Protein AF-A0A9W8J5D7-F1 (afdb_monomer)

pLDDT: mean 81.61, std 16.02, range [29.75, 97.62]

Sequence (221 aa):
MWWSGLPNSFADISQFERELPQHRWDEVHVDPSTGELVEKGCHGKRVKWEEQAGGGYLRVPGQLWGHGFSNGLEEALLVAHLAHLSNRSYVFEDYLKSRSPFPYTLDGFHLRPSRIPFNAVVSGFIAGANVSSDATTLQPLHLSISADYYEYICPSSLSAQHRIVLSVNDAPTFSDGASQMQWWVDRIKTAGKGKRCVEIVEGDANEKRLFGHDSSTTLSL

Organism: NCBI:txid2828524

Structure (mmCIF, N/CA/C/O backbone):
data_AF-A0A9W8J5D7-F1
#
_entry.id   AF-A0A9W8J5D7-F1
#
loop_
_atom_site.group_PDB
_atom_site.id
_atom_site.type_symbol
_atom_site.label_atom_id
_atom_site.label_alt_id
_atom_site.label_comp_id
_atom_site.label_asym_id
_atom_site.label_entity_id
_atom_site.label_seq_id
_atom_site.pdbx_PDB_ins_code
_atom_site.Cartn_x
_atom_site.Cartn_y
_atom_site.Cartn_z
_atom_site.occupancy
_atom_site.B_iso_or_equiv
_atom_site.auth_seq_id
_atom_site.auth_comp_id
_atom_site.auth_asym_id
_atom_site.auth_atom_id
_atom_site.pdbx_PDB_model_num
ATOM 1 N N . MET A 1 1 ? 12.028 -20.625 17.206 1.00 41.12 1 MET A N 1
ATOM 2 C CA . MET A 1 1 ? 13.400 -20.085 17.085 1.00 41.12 1 MET A CA 1
ATOM 3 C C . MET A 1 1 ? 13.957 -20.541 15.744 1.00 41.12 1 MET A C 1
ATOM 5 O O . MET A 1 1 ? 14.160 -21.735 15.564 1.00 41.12 1 MET A O 1
ATOM 9 N N . TRP A 1 2 ? 14.045 -19.636 14.769 1.00 45.22 2 TRP A N 1
ATOM 10 C CA . TRP A 1 2 ? 14.456 -19.953 13.397 1.00 45.22 2 TRP A CA 1
ATOM 11 C C . TRP A 1 2 ? 15.985 -20.001 13.358 1.00 45.22 2 TRP A C 1
ATOM 13 O O . TRP A 1 2 ? 16.634 -19.050 13.780 1.00 45.22 2 TRP A O 1
ATOM 23 N N . TRP A 1 3 ? 16.562 -21.118 12.919 1.00 43.94 3 TRP A N 1
ATOM 24 C CA . TRP A 1 3 ? 17.998 -21.409 13.057 1.00 43.94 3 TRP A CA 1
ATOM 25 C C . TRP A 1 3 ? 18.923 -20.557 12.164 1.00 43.94 3 TRP A C 1
ATOM 27 O O . TRP A 1 3 ? 20.140 -20.655 12.272 1.00 43.94 3 TRP A O 1
ATOM 37 N N . SER A 1 4 ? 18.368 -19.698 11.310 1.00 53.53 4 SER A N 1
ATOM 38 C CA . SER A 1 4 ? 19.127 -18.882 10.351 1.00 53.53 4 SER A CA 1
ATOM 39 C C . SER A 1 4 ? 18.507 -17.507 10.068 1.00 53.53 4 SER A C 1
ATOM 41 O O . SER A 1 4 ? 18.974 -16.806 9.177 1.00 53.53 4 SER A O 1
ATOM 43 N N . GLY A 1 5 ? 17.430 -17.124 10.770 1.00 56.84 5 GLY A N 1
ATOM 44 C CA . GLY A 1 5 ? 16.642 -15.923 10.445 1.00 56.84 5 GLY A CA 1
ATOM 45 C C . GLY A 1 5 ? 15.925 -15.975 9.087 1.00 56.84 5 GLY A C 1
ATOM 46 O O . GLY A 1 5 ? 15.157 -15.070 8.780 1.00 56.84 5 GLY A O 1
ATOM 47 N N . LEU A 1 6 ? 16.130 -17.038 8.302 1.00 56.56 6 LEU A N 1
ATOM 48 C CA . LEU A 1 6 ? 15.458 -17.269 7.035 1.00 56.56 6 LEU A CA 1
ATOM 49 C C . LEU A 1 6 ? 14.271 -18.224 7.250 1.00 56.56 6 LEU A C 1
ATOM 51 O O . LEU A 1 6 ? 14.450 -19.293 7.840 1.00 56.56 6 LEU A O 1
ATOM 55 N N . PRO A 1 7 ? 13.070 -17.854 6.789 1.00 63.19 7 PRO A N 1
ATOM 56 C CA . PRO A 1 7 ? 11.906 -18.730 6.790 1.00 63.19 7 PRO A CA 1
ATOM 57 C C . PRO A 1 7 ? 12.166 -20.015 5.995 1.00 63.19 7 PRO A C 1
ATOM 59 O O . PRO A 1 7 ? 12.786 -19.971 4.932 1.00 63.19 7 PRO A O 1
ATOM 62 N N . ASN A 1 8 ? 11.662 -21.157 6.475 1.00 69.88 8 ASN A N 1
ATOM 63 C CA . ASN A 1 8 ? 11.854 -22.437 5.781 1.00 69.88 8 ASN A CA 1
ATOM 64 C C . ASN A 1 8 ? 10.966 -22.557 4.532 1.00 69.88 8 ASN A C 1
ATOM 66 O O . ASN A 1 8 ? 11.293 -23.303 3.607 1.00 69.88 8 ASN A O 1
ATOM 70 N N . SER A 1 9 ? 9.842 -21.837 4.493 1.00 78.38 9 SER A N 1
ATOM 71 C CA . SER A 1 9 ? 8.899 -21.846 3.380 1.00 78.38 9 SER A CA 1
ATOM 72 C C . SER A 1 9 ? 8.112 -20.538 3.267 1.00 78.38 9 SER A C 1
ATOM 74 O O . SER A 1 9 ? 8.000 -19.768 4.219 1.00 78.38 9 SER A O 1
ATOM 76 N N . PHE A 1 10 ? 7.494 -20.321 2.102 1.00 79.00 10 PHE A N 1
ATOM 77 C CA . PHE A 1 10 ? 6.514 -19.247 1.901 1.00 79.00 10 PHE A CA 1
ATOM 78 C C . PHE A 1 10 ? 5.336 -19.339 2.885 1.00 79.00 10 PHE A C 1
ATOM 80 O O . PHE A 1 10 ? 4.813 -18.320 3.323 1.00 79.00 10 PHE A O 1
ATOM 87 N N . ALA A 1 11 ? 4.925 -20.556 3.254 1.00 81.88 11 ALA A N 1
ATOM 88 C CA . ALA A 1 11 ? 3.826 -20.758 4.192 1.00 81.88 11 ALA A CA 1
ATOM 89 C C . ALA A 1 11 ? 4.172 -20.236 5.595 1.00 81.88 11 ALA A C 1
ATOM 91 O O . ALA A 1 11 ? 3.345 -19.562 6.203 1.00 81.88 11 ALA A O 1
ATOM 92 N N . ASP A 1 12 ? 5.402 -20.470 6.064 1.00 82.06 12 ASP A N 1
ATOM 93 C CA . ASP A 1 12 ? 5.867 -19.962 7.364 1.00 82.06 12 ASP A CA 1
ATOM 94 C C . ASP A 1 12 ? 5.862 -18.432 7.397 1.00 82.06 12 ASP A C 1
ATOM 96 O O . ASP A 1 12 ? 5.522 -17.817 8.406 1.00 82.06 12 ASP A O 1
ATOM 100 N N . ILE A 1 13 ? 6.215 -17.817 6.268 1.00 82.06 13 ILE A N 1
ATOM 101 C CA . ILE A 1 13 ? 6.207 -16.367 6.104 1.00 82.06 13 ILE A CA 1
ATOM 102 C C . ILE A 1 13 ? 4.787 -15.820 6.142 1.00 82.06 13 ILE A C 1
ATOM 104 O O . ILE A 1 13 ? 4.500 -14.902 6.900 1.00 82.06 13 ILE A O 1
ATOM 108 N N . SER A 1 14 ? 3.891 -16.401 5.347 1.00 82.25 14 SER A N 1
ATOM 109 C CA . SER A 1 14 ? 2.492 -15.981 5.300 1.00 82.25 14 SER A CA 1
ATOM 110 C C . SER A 1 14 ? 1.815 -16.134 6.666 1.00 82.25 14 SER A C 1
ATOM 112 O O . SER A 1 14 ? 1.023 -15.282 7.069 1.00 82.25 14 SER A O 1
ATOM 114 N N . GLN A 1 15 ? 2.164 -17.183 7.419 1.00 85.31 15 GLN A N 1
ATOM 115 C CA . GLN A 1 15 ? 1.714 -17.343 8.797 1.00 85.31 15 GLN A CA 1
ATOM 116 C C . GLN A 1 15 ? 2.268 -16.237 9.703 1.00 85.31 15 GLN A C 1
ATOM 118 O O . GLN A 1 15 ? 1.494 -15.602 10.413 1.00 85.31 15 GLN A O 1
ATOM 123 N N . PHE A 1 16 ? 3.575 -15.966 9.644 1.00 84.94 16 PHE A N 1
ATOM 124 C CA . PHE A 1 16 ? 4.188 -14.875 10.403 1.00 84.94 16 PHE A CA 1
ATOM 125 C C . PHE A 1 16 ? 3.537 -13.518 10.096 1.00 84.94 16 PHE A C 1
ATOM 127 O O . PHE A 1 16 ? 3.257 -12.753 11.015 1.00 84.94 16 PHE A O 1
ATOM 134 N N . GLU A 1 17 ? 3.244 -13.225 8.826 1.00 85.19 17 GLU A N 1
ATOM 135 C CA . GLU A 1 17 ? 2.551 -11.994 8.439 1.00 85.19 17 GLU A CA 1
ATOM 136 C C . GLU A 1 17 ? 1.160 -11.907 9.045 1.00 85.19 17 GLU A C 1
ATOM 138 O O . GLU A 1 17 ? 0.807 -10.862 9.575 1.00 85.19 17 GLU A O 1
ATOM 143 N N . ARG A 1 18 ? 0.385 -12.996 9.015 1.00 87.25 18 ARG A N 1
ATOM 144 C CA . ARG A 1 18 ? -0.954 -13.033 9.624 1.00 87.25 18 ARG A CA 1
ATOM 145 C C . ARG A 1 18 ? -0.934 -12.792 11.129 1.00 87.25 18 ARG A C 1
ATOM 147 O O . ARG A 1 18 ? -1.924 -12.299 11.660 1.00 87.25 18 ARG A O 1
ATOM 154 N N . GLU A 1 19 ? 0.162 -13.145 11.790 1.00 87.81 19 GLU A N 1
ATOM 155 C CA . GLU A 1 19 ? 0.371 -12.984 13.231 1.00 87.81 19 GLU A CA 1
ATOM 156 C C . GLU A 1 19 ? 0.935 -11.600 13.608 1.00 87.81 19 GLU A C 1
ATOM 158 O O . GLU A 1 19 ? 1.174 -11.329 14.788 1.00 87.81 19 GLU A O 1
ATOM 163 N N . LEU A 1 20 ? 1.138 -10.697 12.638 1.00 85.56 20 LEU A N 1
ATOM 164 C CA . LEU A 1 20 ? 1.587 -9.337 12.922 1.00 85.56 20 LEU A CA 1
ATOM 165 C C . LEU A 1 20 ? 0.571 -8.602 13.818 1.00 85.56 20 LEU A C 1
ATOM 167 O O . LEU A 1 20 ? -0.628 -8.624 13.540 1.00 85.56 20 LEU A O 1
ATOM 171 N N . PRO A 1 21 ? 1.021 -7.882 14.864 1.00 85.81 21 PRO A N 1
ATOM 172 C CA . PRO A 1 21 ? 0.131 -7.297 15.874 1.00 85.81 21 PRO A CA 1
ATOM 173 C C . PRO A 1 21 ? -0.8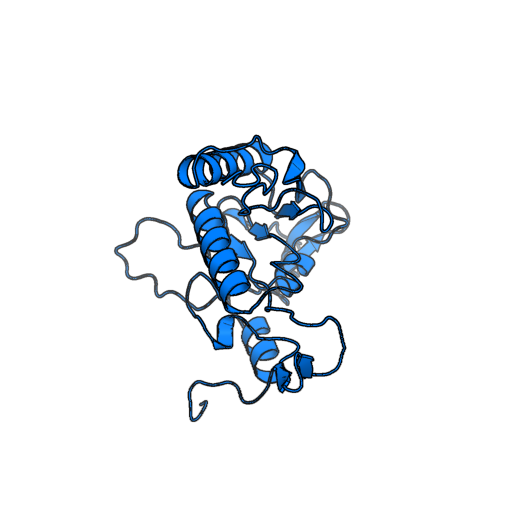28 -6.236 15.315 1.00 85.81 21 PRO A C 1
ATOM 175 O O . PRO A 1 21 ? -1.886 -5.979 15.884 1.00 85.81 21 PRO A O 1
ATOM 178 N N . GLN A 1 22 ? -0.475 -5.610 14.193 1.00 87.25 22 GLN A N 1
ATOM 179 C CA . GLN A 1 22 ? -1.333 -4.665 13.485 1.00 87.25 22 GLN A CA 1
ATOM 180 C C . GLN A 1 22 ? -2.442 -5.340 12.655 1.00 87.25 22 GLN A C 1
ATOM 182 O O . GLN A 1 22 ? -3.357 -4.653 12.196 1.00 87.25 22 GLN A O 1
ATOM 187 N N . HIS A 1 23 ? -2.394 -6.662 12.450 1.00 91.38 23 HIS A N 1
ATOM 188 C CA . HIS A 1 23 ? -3.431 -7.410 11.738 1.00 91.38 23 HIS A CA 1
ATOM 189 C C . HIS A 1 23 ? -4.459 -7.984 12.711 1.00 91.38 23 HIS A C 1
ATOM 191 O O . HIS A 1 23 ? -4.344 -9.088 13.234 1.00 91.38 23 HIS A O 1
ATOM 197 N N . ARG A 1 24 ? -5.533 -7.230 12.925 1.00 92.00 24 ARG A N 1
ATOM 198 C CA . ARG A 1 24 ? -6.599 -7.550 13.880 1.00 92.00 24 ARG A CA 1
ATOM 199 C C . ARG A 1 24 ? -7.694 -8.431 13.271 1.00 92.00 24 ARG A C 1
ATOM 201 O O . ARG A 1 24 ? -8.881 -8.127 13.397 1.00 92.00 24 ARG A O 1
ATOM 208 N N . TRP A 1 25 ? -7.308 -9.517 12.599 1.00 92.00 25 TRP A N 1
ATOM 209 C CA . TRP A 1 25 ? -8.221 -10.404 11.861 1.00 92.00 25 TRP A CA 1
ATOM 210 C C . TRP A 1 25 ? -9.448 -10.819 12.673 1.00 92.00 25 TRP A C 1
ATOM 212 O O . TRP A 1 25 ? -10.572 -10.728 12.183 1.00 92.00 25 TRP A O 1
ATOM 222 N N . ASP A 1 26 ? -9.248 -11.225 13.925 1.00 91.56 26 ASP A N 1
ATOM 223 C CA . ASP A 1 26 ? -10.299 -11.777 14.785 1.00 91.56 26 ASP A CA 1
ATOM 224 C C . ASP A 1 26 ? -11.007 -10.736 15.653 1.00 91.56 26 ASP A C 1
ATOM 226 O O . ASP A 1 26 ? -12.011 -11.045 16.293 1.00 91.56 26 ASP A O 1
ATOM 230 N N . GLU A 1 27 ? -10.561 -9.481 15.611 1.00 91.44 27 GLU A N 1
ATOM 231 C CA . GLU A 1 27 ? -11.091 -8.421 16.470 1.00 91.44 27 GLU A CA 1
ATOM 232 C C . GLU A 1 27 ? -11.891 -7.368 15.710 1.00 91.44 27 GLU A C 1
ATOM 234 O O . GLU A 1 27 ? -12.696 -6.673 16.322 1.00 91.44 27 GLU A O 1
ATOM 239 N N . VAL A 1 28 ? -11.688 -7.217 14.398 1.00 94.38 28 VAL A N 1
ATOM 240 C CA . VAL A 1 28 ? -12.388 -6.203 13.594 1.00 94.38 28 VAL A CA 1
ATOM 241 C C . VAL A 1 28 ? -13.028 -6.813 12.362 1.00 94.38 28 VAL A C 1
ATOM 243 O O . VAL A 1 28 ? -12.591 -7.858 11.894 1.00 94.38 28 VAL A O 1
ATOM 246 N N . HIS A 1 29 ? -14.062 -6.173 11.831 1.00 94.81 29 HIS A N 1
ATOM 247 C CA . HIS A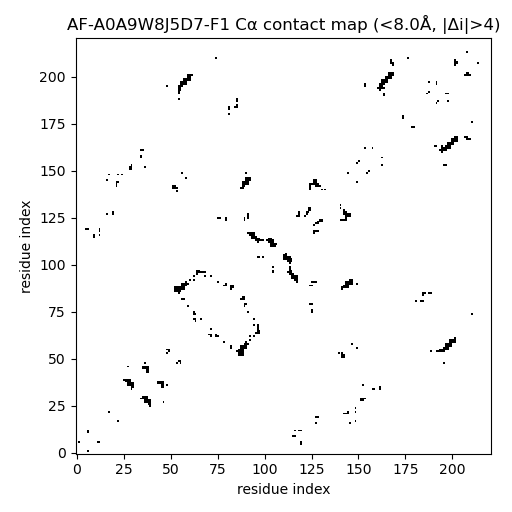 1 29 ? -14.647 -6.475 10.525 1.00 94.81 29 HIS A CA 1
ATOM 248 C C . HIS A 1 29 ? -15.203 -5.201 9.885 1.00 94.81 29 HIS A C 1
ATOM 250 O O . HIS A 1 29 ? -15.398 -4.190 10.561 1.00 94.81 29 HIS A O 1
ATOM 256 N N . VAL A 1 30 ? -15.445 -5.241 8.577 1.00 94.81 30 VAL A N 1
ATOM 257 C CA . VAL A 1 30 ? -16.129 -4.157 7.866 1.00 94.81 30 VAL A CA 1
ATOM 258 C C . VAL A 1 30 ? -17.633 -4.400 7.949 1.00 94.81 30 VAL A C 1
ATOM 260 O O . VAL A 1 30 ? -18.111 -5.459 7.543 1.00 94.81 30 VAL A O 1
ATOM 263 N N . ASP A 1 31 ? -18.380 -3.427 8.466 1.00 93.25 31 ASP A N 1
ATOM 264 C CA . ASP A 1 31 ? -19.840 -3.465 8.463 1.00 93.25 31 ASP A CA 1
ATOM 265 C C . ASP A 1 31 ? -20.344 -3.395 7.005 1.00 93.25 31 ASP A C 1
ATOM 267 O O . ASP A 1 31 ? -20.040 -2.428 6.299 1.00 93.25 31 ASP A O 1
ATOM 271 N N . PRO A 1 32 ? -21.114 -4.386 6.523 1.00 90.31 32 PRO A N 1
ATOM 272 C CA . PRO A 1 32 ? -21.546 -4.439 5.127 1.00 90.31 32 PRO A CA 1
ATOM 273 C C . PRO A 1 32 ? -22.548 -3.337 4.750 1.00 90.31 32 PRO A C 1
ATOM 275 O O . PRO A 1 32 ? -22.703 -3.033 3.570 1.00 90.31 32 PRO A O 1
ATOM 278 N N . SER A 1 33 ? -23.240 -2.747 5.727 1.00 90.25 33 SER A N 1
ATOM 279 C CA . SER A 1 33 ? -24.238 -1.697 5.513 1.00 90.25 33 SER A CA 1
ATOM 280 C C . SER A 1 33 ? -23.627 -0.295 5.482 1.00 90.25 33 SER A C 1
ATOM 282 O O . SER A 1 33 ? -24.047 0.539 4.681 1.00 90.25 33 SER A O 1
ATOM 284 N N . THR A 1 34 ? -22.618 -0.034 6.319 1.00 92.12 34 THR A N 1
ATOM 285 C CA . THR A 1 34 ? -22.004 1.300 6.460 1.00 92.12 34 THR A CA 1
ATOM 286 C C . THR A 1 34 ? -20.606 1.405 5.843 1.00 92.12 34 THR A C 1
ATOM 288 O O . THR A 1 34 ? -20.146 2.509 5.542 1.00 92.12 34 THR A O 1
ATOM 291 N N . GLY A 1 35 ? -19.904 0.285 5.650 1.00 92.75 35 GLY A N 1
ATOM 292 C CA . GLY A 1 35 ? -18.490 0.241 5.259 1.00 92.75 35 GLY A CA 1
ATOM 293 C C . GLY A 1 35 ? -17.515 0.654 6.374 1.00 92.75 35 GLY A C 1
ATOM 294 O O . GLY A 1 35 ? -16.296 0.708 6.156 1.00 92.75 35 GLY A O 1
ATOM 295 N N . GLU A 1 36 ? -18.020 0.954 7.572 1.00 93.88 36 GLU A N 1
ATOM 296 C CA . GLU A 1 36 ? -17.193 1.297 8.726 1.00 93.88 36 GLU A CA 1
ATOM 297 C C . GLU A 1 36 ? -16.425 0.075 9.230 1.00 93.88 36 GLU A C 1
ATOM 299 O O . GLU A 1 36 ? -16.902 -1.058 9.177 1.00 93.88 36 GLU A O 1
ATOM 304 N N . LEU A 1 37 ? -15.211 0.315 9.725 1.00 94.25 37 LEU A N 1
ATOM 305 C CA . LEU A 1 37 ? -14.432 -0.715 10.399 1.00 94.25 37 LEU A CA 1
ATOM 306 C C . LEU A 1 37 ? -14.902 -0.765 11.850 1.00 94.25 37 LEU A C 1
ATOM 308 O O . LEU A 1 37 ? -14.813 0.239 12.557 1.00 94.25 37 LEU A O 1
ATOM 312 N N . VAL A 1 38 ? -15.406 -1.910 12.289 1.00 95.12 38 VAL A N 1
ATOM 313 C CA . VAL A 1 38 ? -16.030 -2.081 13.602 1.00 95.12 38 VAL A CA 1
ATOM 314 C C . VAL A 1 38 ? -15.438 -3.272 14.348 1.00 95.12 38 VAL A C 1
ATOM 316 O O . VAL A 1 38 ? -14.969 -4.238 13.745 1.00 95.12 38 VAL A O 1
ATOM 319 N N . GLU A 1 39 ? -15.454 -3.214 15.675 1.00 93.94 39 GLU A N 1
ATOM 320 C CA . GLU A 1 39 ? -15.032 -4.333 16.517 1.00 93.94 39 GLU A CA 1
ATOM 321 C C . GLU A 1 39 ? -15.999 -5.519 16.382 1.00 93.94 39 GLU A C 1
ATOM 323 O O . GLU A 1 39 ? -17.222 -5.359 16.359 1.00 93.94 39 GLU A O 1
ATOM 328 N N . LYS A 1 40 ? -15.450 -6.734 16.318 1.00 88.44 40 LYS A N 1
ATOM 329 C CA . LYS A 1 40 ? -16.199 -7.986 16.407 1.00 88.44 40 LYS A CA 1
ATOM 330 C C . LYS A 1 40 ? -16.721 -8.130 17.839 1.00 88.44 40 LYS A C 1
ATOM 332 O O . LYS A 1 40 ? -15.975 -8.403 18.771 1.00 88.44 40 LYS A O 1
ATOM 337 N N . GLY A 1 41 ? -18.018 -7.906 18.023 1.00 81.19 41 GLY A N 1
ATOM 338 C CA . GLY A 1 41 ? -18.685 -8.017 19.318 1.00 81.19 41 GLY A CA 1
ATOM 339 C C . GLY A 1 41 ? -20.117 -7.493 19.270 1.00 81.19 41 GLY A C 1
ATOM 340 O O . GLY A 1 41 ? -20.525 -6.864 18.297 1.00 81.19 41 GLY A O 1
ATOM 341 N N . CYS A 1 42 ? -20.883 -7.715 20.341 1.00 68.44 42 CYS A N 1
ATOM 342 C CA . CYS A 1 42 ? -22.327 -7.434 20.392 1.00 68.44 42 CYS A CA 1
ATOM 343 C C . CYS A 1 42 ? -22.720 -5.958 20.181 1.00 68.44 42 CYS A C 1
ATOM 345 O O . CYS A 1 42 ? -23.898 -5.670 19.991 1.00 68.44 42 CYS A O 1
ATOM 347 N N . HIS A 1 43 ? -21.764 -5.025 20.236 1.00 74.88 43 HIS A N 1
ATOM 348 C CA . HIS A 1 43 ? -22.020 -3.586 20.128 1.00 74.88 43 HIS A CA 1
ATOM 349 C C . HIS A 1 43 ? -21.368 -2.909 18.913 1.00 74.88 43 HIS A C 1
ATOM 351 O O . HIS A 1 43 ? -21.604 -1.720 18.730 1.00 74.88 43 HIS A O 1
ATOM 357 N N . GLY A 1 44 ? -20.567 -3.626 18.109 1.00 80.19 44 GLY A N 1
ATOM 358 C CA . GLY A 1 44 ? -20.036 -3.132 16.827 1.00 80.19 44 GLY A CA 1
ATOM 359 C C . GLY A 1 44 ? -19.446 -1.717 16.869 1.00 80.19 44 GLY A C 1
ATOM 360 O O . GLY A 1 44 ? -19.823 -0.865 16.068 1.00 80.19 44 GLY A O 1
ATOM 361 N N . LYS A 1 45 ? -18.564 -1.417 17.833 1.00 91.88 45 LYS A N 1
ATOM 362 C CA . LYS A 1 45 ? -18.005 -0.063 17.980 1.00 91.88 45 LYS A CA 1
ATOM 363 C C . LYS A 1 45 ? -17.097 0.280 16.802 1.00 91.88 45 LYS A C 1
ATOM 365 O O . LYS A 1 45 ? -16.267 -0.540 16.418 1.00 91.88 45 LYS A O 1
ATOM 370 N N . ARG A 1 46 ? -17.204 1.510 16.283 1.00 92.69 46 ARG A N 1
ATOM 371 C CA . ARG A 1 46 ? -16.301 2.028 15.244 1.00 92.69 46 ARG A CA 1
ATOM 372 C C . ARG A 1 46 ? -14.856 2.016 15.739 1.00 92.69 46 ARG A C 1
ATOM 374 O O . ARG A 1 46 ? -14.531 2.631 16.755 1.00 92.69 46 ARG A O 1
ATOM 381 N N . VAL A 1 47 ? -13.992 1.372 14.970 1.00 92.19 47 VAL A N 1
ATOM 382 C CA . VAL A 1 47 ? -12.547 1.358 15.168 1.00 92.19 47 VAL A CA 1
ATOM 383 C C . VAL A 1 47 ? -11.978 2.702 14.731 1.00 92.19 47 VAL A C 1
ATOM 385 O O . VAL A 1 47 ? -12.221 3.168 13.617 1.00 92.19 47 VAL A O 1
ATOM 388 N N . LYS A 1 48 ? -11.185 3.320 15.606 1.00 90.88 48 LYS A N 1
ATOM 389 C CA . LYS A 1 48 ? -10.434 4.539 15.299 1.00 90.88 48 LYS A CA 1
ATOM 390 C C . LYS A 1 48 ? -9.137 4.203 14.572 1.00 90.88 48 LYS A C 1
ATOM 392 O O . LYS A 1 48 ? -8.047 4.259 15.136 1.00 90.88 48 LYS A O 1
ATOM 397 N N . TRP A 1 49 ? -9.263 3.800 13.315 1.00 90.19 49 TRP A N 1
ATOM 398 C CA . TRP A 1 49 ? -8.114 3.469 12.474 1.00 90.19 49 TRP A CA 1
ATOM 399 C C . TRP A 1 49 ? -7.174 4.669 12.271 1.00 90.19 49 TRP A C 1
ATOM 401 O O . TRP A 1 49 ? -6.004 4.468 11.970 1.00 90.19 49 TRP A O 1
ATOM 411 N N . GLU A 1 50 ? -7.636 5.904 12.486 1.00 89.62 50 GLU A N 1
ATOM 412 C CA . GLU A 1 50 ? -6.829 7.127 12.399 1.00 89.62 50 GLU A CA 1
ATOM 413 C C . GLU A 1 50 ? -5.679 7.147 13.421 1.00 89.62 50 GLU A C 1
ATOM 415 O O . GLU A 1 50 ? -4.595 7.648 13.136 1.00 89.62 50 GLU A O 1
ATOM 420 N N . GLU A 1 51 ? -5.886 6.559 14.603 1.00 85.12 51 GLU A N 1
ATOM 421 C CA . GLU A 1 51 ? -4.849 6.453 15.640 1.00 85.12 51 GLU A CA 1
ATOM 422 C C . GLU A 1 51 ? -3.759 5.439 15.241 1.00 85.12 51 GLU A C 1
ATOM 424 O O . GLU A 1 51 ? -2.614 5.549 15.670 1.00 85.12 51 GLU A O 1
ATOM 429 N N . GLN A 1 52 ? -4.099 4.474 14.379 1.00 82.69 5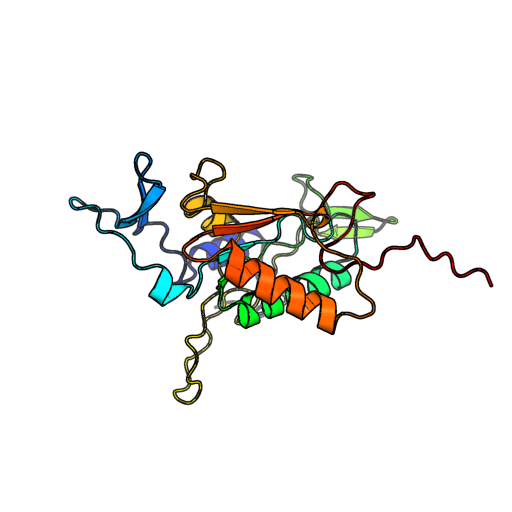2 GLN A N 1
ATOM 430 C CA . GLN A 1 52 ? -3.214 3.382 13.960 1.00 82.69 52 GLN A CA 1
ATOM 431 C C . GLN A 1 52 ? -2.494 3.689 12.641 1.00 82.69 52 GLN A C 1
ATOM 433 O O . GLN A 1 52 ? -1.291 3.465 12.525 1.00 82.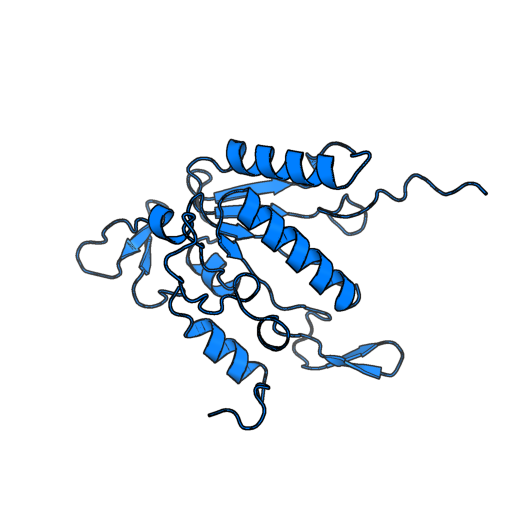69 52 GLN A O 1
ATOM 438 N N . ALA A 1 53 ? -3.221 4.234 11.665 1.00 88.44 53 ALA A N 1
ATOM 439 C CA . ALA A 1 53 ? -2.780 4.434 10.284 1.00 88.44 53 ALA A CA 1
ATOM 440 C C . ALA A 1 53 ? -2.721 5.915 9.865 1.00 88.44 53 ALA A C 1
ATOM 442 O O . ALA A 1 53 ? -2.493 6.221 8.693 1.00 88.44 53 ALA A O 1
ATOM 443 N N . GLY A 1 54 ? -2.970 6.849 10.788 1.00 89.94 54 GLY A N 1
ATOM 444 C CA . GLY A 1 54 ? -2.900 8.283 10.524 1.00 89.94 54 GLY A CA 1
ATOM 445 C C . GLY A 1 54 ? -3.975 8.721 9.540 1.00 89.94 54 GLY A C 1
ATOM 446 O O . GLY A 1 54 ? -5.165 8.735 9.845 1.00 89.94 54 GLY A O 1
ATOM 447 N N . GLY A 1 55 ? -3.551 9.080 8.331 1.00 91.50 55 GLY A N 1
ATOM 448 C CA . GLY A 1 55 ? -4.426 9.419 7.214 1.00 91.50 55 GLY A CA 1
ATOM 449 C C . GLY A 1 55 ? -5.144 8.218 6.593 1.00 91.50 55 GLY A C 1
ATOM 450 O O . GLY A 1 55 ? -6.073 8.434 5.816 1.00 91.50 55 GLY A O 1
ATOM 451 N N . GLY A 1 56 ? -4.741 6.985 6.920 1.00 94.81 56 GLY A N 1
ATOM 452 C CA . GLY A 1 56 ? -5.287 5.728 6.403 1.00 94.81 56 GLY A CA 1
ATOM 453 C C . GLY A 1 56 ? -4.203 4.854 5.769 1.00 94.81 56 GLY A C 1
ATOM 454 O O . GLY A 1 56 ? -3.019 5.014 6.039 1.00 94.81 56 GLY A O 1
ATOM 455 N N . TYR A 1 57 ? -4.599 3.946 4.887 1.00 96.25 57 TYR A N 1
ATOM 456 C CA . TYR A 1 57 ? -3.708 2.995 4.222 1.00 96.25 57 TYR A CA 1
ATOM 457 C C . TYR A 1 57 ? -3.456 3.407 2.770 1.00 96.25 57 TYR A C 1
ATOM 459 O O . TYR A 1 57 ? -4.382 3.871 2.096 1.00 96.25 57 TYR A O 1
ATOM 467 N N . LEU A 1 58 ? -2.221 3.238 2.296 1.00 96.38 58 LEU A N 1
ATOM 468 C CA . LEU A 1 58 ? -1.829 3.457 0.905 1.00 96.38 58 LEU A CA 1
ATOM 469 C C . LEU A 1 58 ? -1.369 2.144 0.273 1.00 96.38 58 LEU A C 1
ATOM 471 O O . LEU A 1 58 ? -0.370 1.567 0.703 1.00 96.38 58 LEU A O 1
ATOM 475 N N . ARG A 1 59 ? -2.072 1.722 -0.779 1.00 95.06 59 ARG A N 1
ATOM 476 C CA . ARG A 1 59 ? -1.737 0.548 -1.585 1.00 95.06 59 ARG A CA 1
ATOM 477 C C . ARG A 1 59 ? -1.443 0.942 -3.028 1.00 95.06 59 ARG A C 1
ATOM 479 O O . ARG A 1 59 ? -2.129 1.791 -3.591 1.00 95.06 59 ARG A O 1
ATOM 486 N N . VAL A 1 60 ? -0.458 0.284 -3.629 1.00 92.62 60 VAL A N 1
ATOM 487 C CA . VAL A 1 60 ? -0.157 0.373 -5.063 1.00 92.62 60 VAL A CA 1
ATOM 488 C C . VAL A 1 60 ? -0.096 -1.061 -5.591 1.00 92.62 60 VAL A C 1
ATOM 490 O O . VAL A 1 60 ? 0.946 -1.699 -5.445 1.00 92.62 60 VAL A O 1
ATOM 493 N N . PRO A 1 61 ? -1.222 -1.621 -6.072 1.00 87.88 61 PRO A N 1
ATOM 494 C CA . PRO A 1 61 ? -1.279 -3.016 -6.471 1.00 87.88 61 PRO A CA 1
ATOM 495 C C . PRO A 1 61 ? -0.478 -3.275 -7.743 1.00 87.88 61 PRO A C 1
ATOM 497 O O . PRO A 1 61 ? -0.459 -2.457 -8.660 1.00 87.88 61 PRO A O 1
ATOM 500 N N . GLY A 1 62 ? 0.077 -4.481 -7.842 1.00 74.06 62 GLY A N 1
ATOM 501 C CA . GLY A 1 62 ? 0.632 -4.975 -9.104 1.00 74.06 62 GLY A CA 1
ATOM 502 C C . GLY A 1 62 ? 2.032 -4.459 -9.422 1.00 74.06 62 GLY A C 1
ATOM 503 O O . GLY A 1 62 ? 2.397 -4.422 -10.599 1.00 74.06 62 GLY A O 1
ATOM 504 N N . GLN A 1 63 ? 2.797 -4.118 -8.379 1.00 65.25 63 GLN A N 1
ATOM 505 C CA . GLN A 1 63 ? 4.183 -3.658 -8.463 1.00 65.25 63 GLN A CA 1
ATOM 506 C C . GLN A 1 63 ? 4.989 -4.454 -9.495 1.00 65.25 63 GLN A C 1
ATOM 508 O O . GLN A 1 63 ? 5.120 -5.679 -9.395 1.00 65.25 63 GLN A O 1
ATOM 513 N N . LEU A 1 64 ? 5.474 -3.732 -10.509 1.00 63.28 64 LEU A N 1
ATOM 514 C CA . LEU A 1 64 ? 6.444 -4.142 -11.529 1.00 63.28 64 LEU A CA 1
ATOM 515 C C . LEU A 1 64 ? 6.395 -5.621 -11.963 1.00 63.28 64 LEU A C 1
ATOM 517 O O . LEU A 1 64 ? 7.428 -6.290 -12.096 1.00 63.28 64 LEU A O 1
ATOM 521 N N . TRP A 1 65 ? 5.196 -6.135 -12.250 1.00 63.34 65 TRP A N 1
ATOM 522 C CA . TRP A 1 65 ? 5.042 -7.471 -12.825 1.00 63.34 65 TRP A CA 1
ATOM 523 C C . TRP A 1 65 ? 5.868 -7.598 -14.115 1.00 63.34 65 TRP A C 1
ATOM 525 O O . TRP A 1 65 ? 5.742 -6.787 -15.032 1.00 63.34 65 TRP A O 1
ATOM 535 N N . GLY A 1 66 ? 6.717 -8.627 -14.185 1.00 61.09 66 GLY A N 1
ATOM 536 C CA . GLY A 1 66 ? 7.594 -8.876 -15.334 1.00 61.09 66 GLY A CA 1
ATOM 537 C C . GLY A 1 66 ? 8.963 -8.185 -15.281 1.00 61.09 66 GLY A C 1
ATOM 538 O O . GLY A 1 66 ? 9.784 -8.436 -16.161 1.00 61.09 66 GLY A O 1
ATOM 539 N N . HIS A 1 67 ? 9.258 -7.386 -14.251 1.00 73.62 67 HIS A N 1
ATOM 540 C CA . HIS A 1 67 ? 10.598 -6.834 -14.024 1.00 73.62 67 HIS A CA 1
ATOM 541 C C . HIS A 1 67 ? 11.392 -7.660 -13.005 1.00 73.62 67 HIS A C 1
ATOM 543 O O . HIS A 1 67 ? 10.878 -8.593 -12.396 1.00 73.62 67 HIS A O 1
ATOM 549 N N . GLY A 1 68 ? 12.683 -7.355 -12.850 1.00 78.06 68 GLY A N 1
ATOM 550 C CA . GLY A 1 68 ? 13.533 -8.014 -11.861 1.00 78.06 68 GLY A CA 1
ATOM 551 C C . GLY A 1 68 ? 13.182 -7.620 -10.423 1.00 78.06 68 GLY A C 1
ATOM 552 O O . GLY A 1 68 ? 12.677 -6.529 -10.172 1.00 78.06 68 GLY A O 1
ATOM 553 N N . PHE A 1 69 ? 13.535 -8.491 -9.472 1.00 82.00 69 PHE A N 1
ATOM 554 C CA . PHE A 1 69 ? 13.314 -8.271 -8.037 1.00 82.00 69 PHE A CA 1
ATOM 555 C C . PHE A 1 69 ? 13.878 -6.934 -7.536 1.00 82.00 69 PHE A C 1
ATOM 557 O O . PHE A 1 69 ? 13.216 -6.264 -6.756 1.00 82.00 69 PHE A O 1
ATOM 564 N N . SER A 1 70 ? 15.059 -6.518 -8.010 1.00 85.12 70 SER A N 1
ATOM 565 C CA . SER A 1 70 ? 15.668 -5.238 -7.622 1.00 85.12 70 SER A CA 1
ATOM 566 C C . SER A 1 70 ? 14.780 -4.040 -7.953 1.00 85.12 70 SER A C 1
ATOM 568 O O . SER A 1 70 ? 14.614 -3.175 -7.104 1.00 85.12 70 SER A O 1
ATOM 570 N N . ASN A 1 71 ? 14.141 -4.029 -9.125 1.00 84.06 71 ASN A N 1
ATOM 571 C CA . ASN A 1 71 ? 13.245 -2.938 -9.505 1.00 84.06 71 ASN A CA 1
ATOM 572 C C . ASN A 1 71 ? 11.992 -2.936 -8.618 1.00 84.06 71 ASN A C 1
ATOM 574 O O . ASN A 1 71 ? 11.579 -1.883 -8.148 1.00 84.06 71 ASN A O 1
ATOM 578 N N . GLY A 1 72 ? 11.414 -4.116 -8.352 1.00 84.06 72 GLY A N 1
ATOM 579 C CA . GLY A 1 72 ? 10.277 -4.244 -7.434 1.00 84.06 72 GLY A CA 1
ATOM 580 C C . GLY A 1 72 ? 10.621 -3.785 -6.014 1.00 84.06 72 GLY A C 1
ATOM 581 O O . GLY A 1 72 ? 9.829 -3.107 -5.370 1.00 84.06 72 GLY A O 1
ATOM 582 N N . LEU A 1 73 ? 11.834 -4.091 -5.543 1.00 86.38 73 LEU A N 1
ATOM 583 C CA . LEU A 1 73 ? 12.330 -3.629 -4.250 1.00 86.38 73 LEU A CA 1
ATOM 584 C C . LEU A 1 73 ? 12.502 -2.104 -4.216 1.00 86.38 73 LEU A C 1
ATOM 586 O O . LEU A 1 73 ? 12.063 -1.468 -3.262 1.00 86.38 73 LEU A O 1
ATOM 590 N N . GLU A 1 74 ? 13.107 -1.513 -5.246 1.00 88.12 74 GLU A N 1
ATOM 591 C CA . GLU A 1 74 ? 13.258 -0.058 -5.372 1.00 88.12 74 GLU A CA 1
ATOM 592 C C . GLU A 1 74 ? 11.901 0.659 -5.398 1.00 88.12 74 GLU A C 1
ATOM 594 O O . GLU A 1 74 ? 11.711 1.646 -4.686 1.00 88.12 74 GLU A O 1
ATOM 599 N N . GLU A 1 75 ? 10.926 0.136 -6.144 1.00 87.94 75 GLU A N 1
ATOM 600 C CA . GLU A 1 75 ? 9.569 0.683 -6.169 1.00 87.94 75 GLU A CA 1
ATOM 601 C C . GLU A 1 75 ? 8.887 0.579 -4.803 1.00 87.94 75 GLU A C 1
ATOM 603 O O . GLU A 1 75 ? 8.359 1.574 -4.309 1.00 87.94 75 GLU A O 1
ATOM 608 N N . ALA A 1 76 ? 8.931 -0.581 -4.147 1.00 89.19 76 ALA A N 1
ATOM 609 C CA . ALA A 1 76 ? 8.365 -0.746 -2.811 1.00 89.19 76 ALA A CA 1
ATOM 610 C C . ALA A 1 76 ? 8.973 0.232 -1.793 1.00 89.19 76 ALA A C 1
ATOM 612 O O . ALA A 1 76 ? 8.245 0.797 -0.977 1.00 89.19 76 ALA A O 1
ATOM 613 N N . LEU A 1 77 ? 10.283 0.503 -1.871 1.00 90.44 77 LEU A N 1
ATOM 614 C CA . LEU A 1 77 ? 10.943 1.516 -1.042 1.00 90.44 77 LEU A CA 1
ATOM 615 C C . LEU A 1 77 ? 10.409 2.927 -1.320 1.00 90.44 77 LEU A C 1
ATOM 617 O O . LEU A 1 77 ? 10.126 3.675 -0.380 1.00 90.44 77 LEU A O 1
ATOM 621 N N . LEU A 1 78 ? 10.231 3.288 -2.593 1.00 92.12 78 LEU A N 1
ATOM 622 C CA . LEU A 1 78 ? 9.680 4.586 -2.986 1.00 92.12 78 LEU A CA 1
ATOM 623 C C . LEU A 1 78 ? 8.214 4.741 -2.564 1.00 92.12 78 LEU A C 1
ATOM 625 O O . LEU A 1 78 ? 7.832 5.792 -2.051 1.00 92.12 78 LEU A O 1
ATOM 629 N N . VAL A 1 79 ? 7.398 3.695 -2.713 1.00 92.69 79 VAL A N 1
ATOM 630 C CA . VAL A 1 79 ? 5.991 3.702 -2.286 1.00 92.69 79 VAL A CA 1
ATOM 631 C C . VAL A 1 79 ? 5.879 3.748 -0.761 1.00 92.69 79 VAL A C 1
ATOM 633 O O . VAL A 1 79 ? 5.043 4.483 -0.234 1.00 92.69 79 VAL A O 1
ATOM 636 N N . ALA A 1 80 ? 6.737 3.034 -0.031 1.00 92.00 80 ALA A N 1
ATOM 637 C CA . ALA A 1 80 ? 6.794 3.126 1.424 1.00 92.00 80 ALA A CA 1
ATOM 638 C C . ALA A 1 80 ? 7.165 4.550 1.874 1.00 92.00 80 ALA A C 1
ATOM 640 O O . ALA A 1 80 ? 6.534 5.108 2.774 1.00 92.00 80 ALA A O 1
ATOM 641 N N . HIS A 1 81 ? 8.136 5.182 1.209 1.00 93.12 81 HIS A N 1
ATOM 642 C CA . HIS A 1 81 ? 8.484 6.578 1.468 1.00 93.12 81 HIS A CA 1
ATOM 643 C C . HIS A 1 81 ? 7.319 7.533 1.160 1.00 93.12 81 HIS A C 1
ATOM 645 O O . HIS A 1 81 ? 7.010 8.411 1.967 1.00 93.12 81 HIS A O 1
ATOM 651 N N . LEU A 1 82 ? 6.613 7.320 0.046 1.00 94.94 82 LEU A N 1
ATOM 652 C CA . LEU A 1 82 ? 5.415 8.077 -0.318 1.00 94.94 82 LEU A CA 1
ATOM 653 C C . LEU A 1 82 ? 4.310 7.940 0.741 1.00 94.94 82 LEU A C 1
ATOM 655 O O . LEU A 1 82 ? 3.727 8.943 1.159 1.00 94.94 82 LEU A O 1
ATOM 659 N N . ALA A 1 83 ? 4.050 6.721 1.222 1.00 94.12 83 ALA A N 1
ATOM 660 C CA . ALA A 1 83 ? 3.094 6.462 2.296 1.00 94.12 83 ALA A CA 1
ATOM 661 C C . ALA A 1 83 ? 3.469 7.249 3.559 1.00 94.12 83 ALA A C 1
ATOM 663 O O . ALA A 1 83 ? 2.639 7.998 4.083 1.00 94.12 83 ALA A O 1
ATOM 664 N N . HIS A 1 84 ? 4.739 7.175 3.966 1.00 91.62 84 HIS A N 1
ATOM 665 C CA . HIS A 1 84 ? 5.269 7.906 5.112 1.00 91.62 84 HIS A CA 1
ATOM 666 C C . HIS A 1 84 ? 5.074 9.427 4.974 1.00 91.62 84 HIS A C 1
ATOM 668 O O . HIS A 1 84 ? 4.459 10.051 5.840 1.00 91.62 84 HIS A O 1
ATOM 674 N N . LEU A 1 85 ? 5.488 10.029 3.852 1.00 93.62 85 LEU A N 1
ATOM 675 C CA . LEU A 1 85 ? 5.315 11.468 3.598 1.00 93.62 85 LEU A CA 1
ATOM 676 C C . LEU A 1 85 ? 3.839 11.894 3.511 1.00 93.62 85 LEU A C 1
ATOM 678 O O . LEU A 1 85 ? 3.477 13.026 3.864 1.00 93.62 85 LEU A O 1
ATOM 682 N N . SER A 1 86 ? 2.971 10.990 3.054 1.00 94.69 86 SER A N 1
ATOM 683 C CA . SER A 1 86 ? 1.523 11.197 2.989 1.00 94.69 86 SER A CA 1
ATOM 684 C C . SER A 1 86 ? 0.804 11.010 4.336 1.00 94.69 86 SER A C 1
ATOM 686 O O . SER A 1 86 ? -0.403 11.248 4.407 1.00 94.69 86 SER A O 1
ATOM 688 N N . ASN A 1 87 ? 1.539 10.656 5.402 1.00 92.88 87 ASN A N 1
ATOM 689 C CA . ASN A 1 87 ? 1.021 10.293 6.722 1.00 92.88 87 ASN A CA 1
ATOM 690 C C . ASN A 1 87 ? 0.041 9.111 6.657 1.00 92.88 87 ASN A C 1
ATOM 692 O O . ASN A 1 87 ? -1.082 9.204 7.149 1.00 92.88 87 ASN A O 1
ATOM 696 N N . ARG A 1 88 ? 0.433 8.026 5.984 1.00 93.06 88 ARG A N 1
ATOM 697 C CA . ARG A 1 88 ? -0.368 6.807 5.807 1.00 93.06 88 ARG A CA 1
ATOM 698 C C . ARG A 1 88 ? 0.451 5.559 6.115 1.00 93.06 88 ARG A C 1
ATOM 700 O O . ARG A 1 88 ? 1.656 5.533 5.873 1.00 93.06 88 ARG A O 1
ATOM 707 N N . SER A 1 89 ? -0.219 4.509 6.584 1.00 93.06 89 SER A N 1
ATOM 708 C CA . SER A 1 89 ? 0.357 3.160 6.640 1.00 93.06 89 SER A CA 1
ATOM 709 C C . SER A 1 89 ? 0.612 2.643 5.228 1.00 93.06 89 SER A C 1
ATOM 711 O O . SER A 1 89 ? -0.285 2.677 4.379 1.00 93.06 89 SER A O 1
ATOM 713 N N . TYR A 1 90 ? 1.814 2.126 4.987 1.00 94.06 90 TYR A N 1
ATOM 714 C CA . TYR A 1 90 ? 2.126 1.437 3.741 1.00 94.06 90 TYR A CA 1
ATOM 715 C C . TYR A 1 90 ? 1.480 0.044 3.722 1.00 94.06 90 TYR A C 1
ATOM 717 O O . TYR A 1 90 ? 1.358 -0.630 4.749 1.00 94.06 90 TYR A O 1
ATOM 725 N N . VAL A 1 91 ? 1.020 -0.365 2.545 1.00 94.31 91 VAL A N 1
ATOM 726 C CA . VAL A 1 91 ? 0.492 -1.703 2.289 1.00 94.31 91 VAL A CA 1
ATOM 727 C C . VAL A 1 91 ? 1.512 -2.434 1.436 1.00 94.31 91 VAL A C 1
ATOM 729 O O . VAL A 1 91 ? 1.681 -2.102 0.262 1.00 94.31 91 VAL A O 1
ATOM 732 N N . PHE A 1 92 ? 2.206 -3.393 2.040 1.00 91.75 92 PHE A N 1
ATOM 733 C CA . PHE A 1 92 ? 3.231 -4.160 1.347 1.00 91.75 92 PHE A CA 1
ATOM 734 C C . PHE A 1 92 ? 2.616 -5.348 0.605 1.00 91.75 92 PHE A C 1
ATOM 736 O O . PHE A 1 92 ? 1.635 -5.952 1.051 1.00 91.75 92 PHE A O 1
ATOM 743 N N . GLU A 1 93 ? 3.212 -5.670 -0.538 1.00 88.19 93 GLU A N 1
ATOM 744 C CA . GLU A 1 93 ? 2.857 -6.816 -1.370 1.00 88.19 93 GLU A CA 1
ATOM 745 C C . GLU A 1 93 ? 4.078 -7.714 -1.548 1.00 88.19 93 GLU A C 1
ATOM 747 O O . GLU A 1 93 ? 5.221 -7.251 -1.571 1.00 88.19 93 GLU A O 1
ATOM 752 N N . ASP A 1 94 ? 3.830 -9.011 -1.699 1.00 86.00 94 ASP A N 1
ATOM 753 C CA . ASP A 1 94 ? 4.874 -9.938 -2.104 1.00 86.00 94 ASP A CA 1
ATOM 754 C C . ASP A 1 94 ? 5.314 -9.633 -3.531 1.00 86.00 94 ASP A C 1
ATOM 756 O O . ASP A 1 94 ? 4.495 -9.393 -4.423 1.00 86.00 94 ASP A O 1
ATOM 760 N N . TYR A 1 95 ? 6.615 -9.742 -3.787 1.00 82.88 95 TYR A N 1
ATOM 761 C CA . TYR A 1 95 ? 7.106 -9.664 -5.151 1.00 82.88 95 TYR A CA 1
ATOM 762 C C . TYR A 1 95 ? 6.621 -10.887 -5.937 1.00 82.88 95 TYR A C 1
ATOM 764 O O . TYR A 1 95 ? 6.906 -12.031 -5.569 1.00 82.88 95 TYR A O 1
ATOM 772 N N . LEU A 1 96 ? 5.926 -10.649 -7.053 1.00 78.69 96 LEU A N 1
ATOM 773 C CA . LEU A 1 96 ? 5.385 -11.688 -7.927 1.00 78.69 96 LEU A CA 1
ATOM 774 C C . LEU A 1 96 ? 6.089 -11.677 -9.285 1.00 78.69 96 LEU A C 1
ATOM 776 O O . LEU A 1 96 ? 5.797 -10.858 -10.155 1.00 78.69 96 LEU A O 1
ATOM 780 N N . LYS A 1 97 ? 6.949 -12.671 -9.521 1.00 74.06 97 LYS A N 1
ATOM 781 C CA . LYS A 1 97 ? 7.524 -12.916 -10.850 1.00 74.06 97 LYS A CA 1
ATOM 782 C C . LYS A 1 97 ? 6.541 -13.618 -11.783 1.00 74.06 97 LYS A C 1
ATOM 784 O O . LYS A 1 97 ? 6.529 -13.371 -12.984 1.00 74.06 97 LYS A O 1
ATOM 789 N N . SER A 1 98 ? 5.729 -14.524 -11.242 1.00 72.25 98 SER A N 1
ATOM 790 C CA . SER A 1 98 ? 4.736 -15.279 -12.005 1.00 72.25 98 SER A CA 1
ATOM 791 C C . SER A 1 98 ? 3.464 -15.471 -11.190 1.00 72.25 98 SER A C 1
ATOM 793 O O . SER A 1 98 ? 3.510 -15.759 -9.996 1.00 72.25 98 SER A O 1
ATOM 795 N N . ARG A 1 99 ? 2.311 -15.355 -11.861 1.00 73.25 99 ARG A N 1
ATOM 796 C CA . ARG A 1 99 ? 0.995 -15.677 -11.279 1.00 73.25 99 ARG A CA 1
ATOM 797 C C . ARG A 1 99 ? 0.717 -17.181 -11.252 1.00 73.25 99 ARG A C 1
ATOM 799 O O . ARG A 1 99 ? -0.310 -17.603 -10.730 1.00 73.25 99 ARG A O 1
ATOM 806 N N . SER A 1 100 ? 1.626 -17.978 -11.809 1.00 74.44 100 SER A N 1
ATOM 807 C CA . SER A 1 100 ? 1.575 -19.432 -11.744 1.00 74.44 100 SER A CA 1
ATOM 808 C C . SER A 1 100 ? 1.447 -19.919 -10.291 1.00 74.44 100 SER A C 1
ATOM 810 O O . SER A 1 100 ? 2.063 -19.333 -9.395 1.00 74.44 100 SER A O 1
ATOM 812 N N . PRO A 1 101 ? 0.686 -20.999 -10.038 1.00 73.19 101 PRO A N 1
ATOM 813 C CA . PRO A 1 101 ? 0.648 -21.638 -8.725 1.00 73.19 101 PRO A CA 1
ATOM 814 C C . PRO A 1 101 ? 1.965 -22.355 -8.381 1.00 73.19 101 PRO A C 1
ATOM 816 O O . PRO A 1 101 ? 2.158 -22.756 -7.236 1.00 73.19 101 PRO A O 1
ATOM 819 N N . PHE A 1 102 ? 2.874 -22.539 -9.346 1.00 77.62 102 PHE A N 1
ATOM 820 C CA . PHE A 1 102 ? 4.157 -23.193 -9.102 1.00 77.62 102 PHE A CA 1
ATOM 821 C C . PHE A 1 102 ? 5.130 -22.268 -8.355 1.00 77.62 102 PHE A C 1
ATOM 823 O O . PHE A 1 102 ? 5.249 -21.095 -8.717 1.00 77.62 102 PHE A O 1
ATOM 830 N N . PRO A 1 103 ? 5.890 -22.786 -7.369 1.00 75.00 103 PRO A N 1
ATOM 831 C CA . PRO A 1 103 ? 6.807 -21.983 -6.554 1.00 75.00 103 PRO A CA 1
ATOM 832 C C . PRO A 1 103 ? 7.989 -21.418 -7.350 1.00 75.00 103 PRO A C 1
ATOM 834 O O . PRO A 1 103 ? 8.610 -20.449 -6.916 1.00 75.00 103 PRO A O 1
ATOM 837 N N . TYR A 1 104 ? 8.277 -21.988 -8.522 1.00 78.38 104 TYR A N 1
ATOM 838 C CA . TYR A 1 104 ? 9.335 -21.539 -9.416 1.00 78.38 104 TYR A CA 1
ATOM 839 C C . TYR A 1 104 ? 8.800 -21.304 -10.827 1.00 78.38 104 TYR A C 1
ATOM 841 O O . TYR A 1 104 ? 7.909 -22.011 -11.301 1.00 78.38 104 TYR A O 1
ATOM 849 N N . THR A 1 105 ? 9.401 -20.336 -11.510 1.00 80.06 105 THR A N 1
ATOM 850 C CA . THR A 1 105 ? 9.209 -20.058 -12.929 1.00 80.06 105 THR A CA 1
ATOM 851 C C . THR A 1 105 ? 10.542 -20.192 -13.653 1.00 80.06 105 THR A C 1
ATOM 853 O O . THR A 1 105 ? 11.596 -19.855 -13.106 1.00 80.06 105 THR A O 1
ATOM 856 N N . LEU A 1 106 ? 10.503 -20.694 -14.884 1.00 78.50 106 LEU A N 1
ATOM 857 C CA . LEU A 1 106 ? 11.672 -20.732 -15.756 1.00 78.50 106 LEU A CA 1
ATOM 858 C C . LEU A 1 106 ? 11.869 -19.356 -16.389 1.00 78.50 106 LEU A C 1
ATOM 860 O O . LEU A 1 106 ? 10.937 -18.798 -16.963 1.00 78.50 106 LEU A O 1
ATOM 864 N N . ASP A 1 107 ? 13.078 -18.822 -16.277 1.00 71.38 107 ASP A N 1
ATOM 865 C CA . ASP A 1 107 ? 13.484 -17.564 -16.895 1.00 71.38 107 ASP A CA 1
ATOM 866 C C . ASP A 1 107 ? 14.931 -17.684 -17.385 1.00 71.38 107 ASP A C 1
ATOM 868 O O . ASP A 1 107 ? 15.834 -17.968 -16.595 1.00 71.38 107 ASP A O 1
ATOM 872 N N . GLY A 1 108 ? 15.145 -17.548 -18.696 1.00 71.75 108 GLY A N 1
ATOM 873 C CA . GLY A 1 108 ? 16.466 -17.696 -19.316 1.00 71.75 108 GLY A CA 1
ATOM 874 C C . GLY A 1 108 ? 17.187 -18.998 -18.939 1.00 71.75 108 GLY A C 1
ATOM 875 O O . GLY A 1 108 ? 18.357 -18.951 -18.576 1.00 71.75 108 GLY A O 1
ATOM 876 N N . PHE A 1 109 ? 16.485 -20.140 -18.956 1.00 78.88 109 PHE A N 1
ATOM 877 C CA . PHE A 1 109 ? 16.969 -21.469 -18.522 1.00 78.88 109 PHE A CA 1
ATOM 878 C C . PHE A 1 109 ? 17.331 -21.609 -17.033 1.00 78.88 109 PHE A C 1
ATOM 880 O O . PHE A 1 109 ? 17.867 -22.638 -16.627 1.00 78.88 109 PHE A O 1
ATOM 887 N N . HIS A 1 110 ? 16.996 -20.627 -16.198 1.00 77.81 110 HIS A N 1
ATOM 888 C CA . HIS A 1 110 ? 17.199 -20.691 -14.755 1.00 77.81 110 HIS A CA 1
ATOM 889 C C . HIS A 1 110 ? 15.856 -20.781 -14.028 1.00 77.81 110 HIS A C 1
ATOM 891 O O . HIS A 1 110 ? 14.890 -20.108 -14.392 1.00 77.81 110 HIS A O 1
ATOM 897 N N . LEU A 1 111 ? 15.799 -21.585 -12.964 1.00 79.75 111 LEU A N 1
ATOM 898 C CA . LEU A 1 111 ? 14.664 -21.583 -12.045 1.00 79.75 111 LEU A CA 1
ATOM 899 C C . LEU A 1 111 ? 14.758 -20.360 -11.137 1.00 79.75 111 LEU A C 1
ATOM 901 O O . LEU A 1 111 ? 15.770 -20.123 -10.477 1.00 79.75 111 LEU A O 1
ATOM 905 N N . ARG A 1 112 ? 13.689 -19.571 -11.111 1.00 78.69 112 ARG A N 1
ATOM 906 C CA . ARG A 1 112 ? 13.564 -18.382 -10.270 1.00 78.69 112 ARG A CA 1
ATOM 907 C C . ARG A 1 112 ? 12.314 -18.525 -9.410 1.00 78.69 112 ARG A C 1
ATOM 909 O O . ARG A 1 112 ? 11.319 -19.033 -9.923 1.00 78.69 112 ARG A O 1
ATOM 916 N N . PRO A 1 113 ? 12.325 -18.094 -8.139 1.00 78.50 113 PRO A N 1
ATOM 917 C CA . PRO A 1 113 ? 11.114 -18.086 -7.330 1.00 78.50 113 PRO A CA 1
ATOM 918 C C . PRO A 1 113 ? 10.004 -17.303 -8.035 1.00 78.50 113 PRO A C 1
ATOM 920 O O . PRO A 1 113 ? 10.233 -16.198 -8.533 1.00 78.50 113 PRO A O 1
ATOM 923 N N . SER A 1 114 ? 8.809 -17.883 -8.099 1.00 82.31 114 SER A N 1
ATOM 924 C CA . SER A 1 114 ? 7.626 -17.211 -8.645 1.00 82.31 114 SER A CA 1
ATOM 925 C C . SER A 1 114 ? 7.155 -16.085 -7.735 1.00 82.31 114 SER A C 1
ATOM 927 O O . SER A 1 114 ? 6.529 -15.142 -8.217 1.00 82.31 114 SER A O 1
ATOM 929 N N . ARG A 1 115 ? 7.452 -16.195 -6.434 1.00 82.00 115 ARG A N 1
ATOM 930 C CA . ARG A 1 115 ? 7.074 -15.247 -5.389 1.00 82.00 115 ARG A CA 1
ATOM 931 C C . ARG A 1 115 ? 8.217 -15.084 -4.396 1.00 82.00 115 ARG A C 1
ATOM 933 O O . ARG A 1 115 ? 8.885 -16.070 -4.083 1.00 82.00 115 ARG A O 1
ATOM 940 N N . ILE A 1 116 ? 8.437 -13.866 -3.920 1.00 83.44 116 ILE A N 1
ATOM 941 C CA . ILE A 1 116 ? 9.398 -13.565 -2.857 1.00 83.44 116 ILE A CA 1
ATOM 942 C C . ILE A 1 116 ? 8.685 -12.673 -1.845 1.00 83.44 116 ILE A C 1
ATOM 944 O O . ILE A 1 116 ? 8.370 -11.530 -2.184 1.00 83.44 116 ILE A O 1
ATOM 948 N N . PRO A 1 117 ? 8.433 -13.170 -0.628 1.00 82.50 117 PRO A N 1
ATOM 949 C CA . PRO A 1 117 ? 7.863 -12.335 0.411 1.00 82.50 117 PRO A CA 1
ATOM 950 C C . PRO A 1 117 ? 8.804 -11.230 0.838 1.00 82.50 117 PRO A C 1
ATOM 952 O O . PRO A 1 117 ? 10.017 -11.432 0.956 1.00 82.50 117 PRO A O 1
ATOM 955 N N . PHE A 1 118 ? 8.242 -10.056 1.077 1.00 81.25 118 PHE A N 1
ATOM 956 C CA . PHE A 1 118 ? 9.050 -8.868 1.316 1.00 81.25 118 PHE A CA 1
ATOM 957 C C . PHE A 1 118 ? 9.758 -8.912 2.674 1.00 81.25 118 PHE A C 1
ATOM 959 O O . PHE A 1 118 ? 10.941 -8.581 2.788 1.00 81.25 118 PHE A O 1
ATOM 966 N N . ASN A 1 119 ? 9.068 -9.428 3.688 1.00 80.69 119 ASN A N 1
ATOM 967 C CA . ASN A 1 119 ? 9.596 -9.640 5.036 1.00 80.69 119 ASN A CA 1
ATOM 968 C C . ASN A 1 119 ? 10.713 -10.701 5.129 1.00 80.69 119 ASN A C 1
ATOM 970 O O . ASN A 1 119 ? 11.392 -10.779 6.152 1.00 80.69 119 ASN A O 1
ATOM 974 N N . ALA A 1 120 ? 10.934 -11.501 4.080 1.00 80.31 120 ALA A N 1
ATOM 975 C CA . ALA A 1 120 ? 12.067 -12.418 4.005 1.00 80.31 120 ALA A CA 1
ATOM 976 C C . ALA A 1 120 ? 13.381 -11.693 3.677 1.00 80.31 120 ALA A C 1
ATOM 978 O O . ALA A 1 120 ? 14.455 -12.256 3.884 1.00 80.31 120 ALA A O 1
ATOM 979 N N . VAL A 1 121 ? 13.301 -10.468 3.141 1.00 80.19 121 VAL A N 1
ATOM 980 C CA . VAL A 1 121 ? 14.458 -9.697 2.662 1.00 80.19 121 VAL A CA 1
ATOM 981 C C . VAL A 1 121 ? 14.656 -8.414 3.460 1.00 80.19 121 VAL A C 1
ATOM 983 O O . VAL A 1 121 ? 15.792 -8.061 3.776 1.00 80.19 121 VAL A O 1
ATOM 986 N N . VAL A 1 122 ? 13.575 -7.714 3.802 1.00 82.12 122 VAL A N 1
ATOM 987 C CA . VAL A 1 122 ? 13.622 -6.458 4.557 1.00 82.12 122 VAL A CA 1
ATOM 988 C C . VAL A 1 122 ? 12.693 -6.511 5.762 1.00 82.12 122 VAL A C 1
ATOM 990 O O . VAL A 1 122 ? 11.714 -7.243 5.778 1.00 82.12 122 VAL A O 1
ATOM 993 N N . SER A 1 123 ? 12.989 -5.721 6.788 1.00 79.38 123 SER A N 1
ATOM 994 C CA . SER A 1 123 ? 12.156 -5.587 7.984 1.00 79.38 123 SER A CA 1
ATOM 995 C C . SER A 1 123 ? 11.865 -4.110 8.277 1.00 79.38 123 SER A C 1
ATOM 997 O O . SER A 1 123 ? 12.246 -3.212 7.525 1.00 79.38 123 SER A O 1
ATOM 999 N N . GLY A 1 124 ? 11.147 -3.846 9.364 1.00 79.94 124 GLY A N 1
ATOM 1000 C CA . GLY A 1 124 ? 10.748 -2.506 9.793 1.00 79.94 124 GLY A CA 1
ATOM 1001 C C . GLY A 1 124 ? 9.490 -2.015 9.083 1.00 79.94 124 GLY A C 1
ATOM 1002 O O . GLY A 1 124 ? 8.644 -2.816 8.683 1.00 79.94 124 GLY A O 1
ATOM 1003 N N . PHE A 1 125 ? 9.377 -0.693 8.916 1.00 79.25 125 PHE A N 1
ATOM 1004 C CA . PHE A 1 125 ? 8.197 -0.053 8.328 1.00 79.25 125 PHE A CA 1
ATOM 1005 C C . PHE A 1 125 ? 7.836 -0.637 6.960 1.00 79.25 125 PHE A C 1
ATOM 1007 O O . PHE A 1 125 ? 6.665 -0.810 6.680 1.00 79.25 125 PHE A O 1
ATOM 1014 N N . ILE A 1 126 ? 8.792 -1.008 6.113 1.00 81.81 126 ILE A N 1
ATOM 1015 C CA . ILE A 1 126 ? 8.483 -1.450 4.743 1.00 81.81 126 ILE A CA 1
ATOM 1016 C C . ILE A 1 126 ? 7.831 -2.846 4.707 1.00 81.81 126 ILE A C 1
ATOM 1018 O O . ILE A 1 126 ? 7.064 -3.130 3.798 1.00 81.81 126 ILE A O 1
ATOM 1022 N N . ALA A 1 127 ? 8.076 -3.696 5.708 1.00 81.06 127 ALA A N 1
ATOM 1023 C CA . ALA A 1 127 ? 7.566 -5.073 5.755 1.00 81.06 127 ALA A CA 1
ATOM 1024 C C . ALA A 1 127 ? 6.837 -5.407 7.070 1.00 81.06 127 ALA A C 1
ATOM 1026 O O . ALA A 1 127 ? 6.790 -6.557 7.502 1.00 81.06 127 ALA A O 1
ATOM 1027 N N . GLY A 1 128 ? 6.294 -4.386 7.740 1.00 73.94 128 GLY A N 1
ATOM 1028 C CA . GLY A 1 128 ? 5.423 -4.555 8.904 1.00 73.94 128 GLY A CA 1
ATOM 1029 C C . GLY A 1 128 ? 6.104 -5.056 10.182 1.00 73.94 128 GLY A C 1
ATOM 1030 O O . GLY A 1 128 ? 5.397 -5.493 11.088 1.00 73.94 128 GLY A O 1
ATOM 1031 N N . ALA A 1 129 ? 7.435 -4.995 10.303 1.00 69.44 129 ALA A N 1
ATOM 1032 C CA . ALA A 1 129 ? 8.083 -5.390 11.554 1.00 69.44 129 ALA A CA 1
ATOM 1033 C C . ALA A 1 129 ? 7.855 -4.339 12.649 1.00 69.44 129 ALA A C 1
ATOM 1035 O O . ALA A 1 129 ? 7.778 -3.139 12.372 1.00 69.44 129 ALA A O 1
ATOM 1036 N N . ASN A 1 130 ? 7.798 -4.801 13.899 1.00 60.56 130 ASN A N 1
ATOM 1037 C CA . ASN A 1 130 ? 7.667 -3.939 15.066 1.00 60.56 130 ASN A CA 1
ATOM 1038 C C . ASN A 1 130 ? 8.875 -2.994 15.147 1.00 60.56 130 ASN A C 1
ATOM 1040 O O . ASN A 1 130 ? 9.998 -3.427 15.409 1.00 60.56 130 ASN A O 1
ATOM 1044 N N . VAL A 1 131 ? 8.652 -1.708 14.893 1.00 55.97 131 VAL A N 1
ATOM 1045 C CA . VAL A 1 131 ? 9.663 -0.685 15.141 1.00 55.97 131 VAL A CA 1
ATOM 1046 C C . VAL A 1 131 ? 9.508 -0.293 16.597 1.00 55.97 131 VAL A C 1
ATOM 1048 O O . VAL A 1 131 ? 8.480 0.271 16.968 1.00 55.97 131 VAL A O 1
ATOM 1051 N N . SER A 1 132 ? 10.497 -0.627 17.435 1.00 49.56 132 SER A N 1
ATOM 1052 C CA . SER A 1 132 ? 10.451 -0.212 18.833 1.00 49.56 132 SER A CA 1
ATOM 1053 C C . SER A 1 132 ? 10.342 1.304 18.862 1.00 49.56 132 SER A C 1
ATOM 1055 O O . SER A 1 132 ? 11.218 1.998 18.342 1.00 49.56 132 SER A O 1
ATOM 1057 N N . SER A 1 133 ? 9.256 1.807 19.441 1.00 48.44 133 SER A N 1
ATOM 1058 C CA . SER A 1 133 ? 9.082 3.221 19.724 1.00 48.44 133 SER A CA 1
ATOM 1059 C C . SER A 1 133 ? 10.096 3.610 20.795 1.00 48.44 133 SER A C 1
ATOM 1061 O O . SER A 1 133 ? 9.781 3.625 21.986 1.00 48.44 133 SER A O 1
ATOM 1063 N N . ASP A 1 134 ? 11.338 3.857 20.393 1.00 46.66 134 ASP A N 1
ATOM 1064 C CA . ASP A 1 134 ? 12.257 4.584 21.247 1.00 46.66 134 ASP A CA 1
ATOM 1065 C C . ASP A 1 134 ? 11.668 5.992 21.395 1.00 46.66 134 ASP A C 1
ATOM 1067 O O . ASP A 1 134 ? 11.231 6.608 20.418 1.00 46.66 134 ASP A O 1
ATOM 1071 N N . ALA A 1 135 ? 11.547 6.454 22.637 1.00 43.28 135 ALA A N 1
ATOM 1072 C CA . ALA A 1 135 ? 10.688 7.564 23.066 1.00 43.28 135 ALA A CA 1
ATOM 1073 C C . ALA A 1 135 ? 11.076 8.960 22.513 1.00 43.28 135 ALA A C 1
ATOM 1075 O O . ALA A 1 135 ? 10.638 9.985 23.034 1.00 43.28 135 ALA A O 1
ATOM 1076 N N . THR A 1 136 ? 11.907 9.020 21.475 1.00 47.53 136 THR A N 1
ATOM 1077 C CA . THR A 1 136 ? 12.488 10.225 20.874 1.00 47.53 136 THR A CA 1
ATOM 1078 C C . THR A 1 136 ? 11.857 10.633 19.542 1.00 47.53 136 THR A C 1
ATOM 1080 O O . THR A 1 136 ? 12.018 11.786 19.142 1.00 47.53 136 THR A O 1
ATOM 1083 N N . THR A 1 137 ? 11.104 9.767 18.853 1.00 49.25 137 THR A N 1
ATOM 1084 C CA . THR A 1 137 ? 10.422 10.145 17.601 1.00 49.25 137 THR A CA 1
ATOM 1085 C C . THR A 1 137 ? 8.988 10.609 17.859 1.00 49.25 137 THR A C 1
ATOM 1087 O O . THR A 1 137 ? 8.096 9.811 18.120 1.00 49.25 137 THR A O 1
ATOM 1090 N N . LEU A 1 138 ? 8.764 11.922 17.741 1.00 47.28 138 LEU A N 1
ATOM 1091 C CA . LEU A 1 138 ? 7.477 12.616 17.915 1.00 47.28 138 LEU A CA 1
ATOM 1092 C C . LEU A 1 138 ? 6.415 12.311 16.836 1.00 47.28 138 LEU A C 1
ATOM 1094 O O . LEU A 1 138 ? 5.339 12.907 16.864 1.00 47.28 138 LEU A O 1
ATOM 1098 N N . GLN A 1 139 ? 6.696 11.428 15.873 1.00 51.81 139 GLN A N 1
ATOM 1099 C CA . GLN A 1 139 ? 5.716 11.013 14.870 1.00 51.81 139 GLN A CA 1
ATOM 1100 C C . GLN A 1 139 ? 5.199 9.607 15.187 1.00 51.81 139 GLN A C 1
ATOM 1102 O O . GLN A 1 139 ? 6.020 8.713 15.407 1.00 51.81 139 GLN A O 1
ATOM 1107 N N . PRO A 1 140 ? 3.870 9.382 15.202 1.00 54.78 140 PRO A N 1
ATOM 1108 C CA . PRO A 1 140 ? 3.331 8.036 15.301 1.00 54.78 140 PRO A CA 1
ATOM 1109 C C . PRO A 1 140 ? 3.809 7.246 14.083 1.00 54.78 140 PRO A C 1
ATOM 1111 O O . PRO A 1 140 ? 3.431 7.537 12.949 1.00 54.78 140 PRO A O 1
ATOM 1114 N N . LEU A 1 141 ? 4.692 6.274 14.305 1.00 63.47 141 LEU A N 1
ATOM 1115 C CA . LEU A 1 141 ? 5.110 5.391 13.233 1.00 63.47 141 LEU A CA 1
ATOM 1116 C C . LEU A 1 141 ? 3.954 4.433 12.942 1.00 63.47 141 LEU A C 1
ATOM 1118 O O . LEU A 1 141 ? 3.683 3.506 13.703 1.00 63.47 141 LEU A O 1
ATOM 1122 N N . HIS A 1 142 ? 3.243 4.693 11.853 1.00 76.94 142 HIS A N 1
ATOM 1123 C CA . HIS A 1 142 ? 2.154 3.841 11.402 1.00 76.94 142 HIS A CA 1
ATOM 1124 C C . HIS A 1 142 ? 2.725 2.511 10.905 1.00 76.94 142 HIS A C 1
ATOM 1126 O O . HIS A 1 142 ? 3.563 2.492 10.010 1.00 76.94 142 HIS A O 1
ATOM 1132 N N . LEU A 1 143 ? 2.316 1.386 11.491 1.00 85.19 143 LEU A N 1
ATOM 1133 C CA . LEU A 1 143 ? 2.817 0.080 11.062 1.00 85.19 143 LEU A CA 1
ATOM 1134 C C . LEU A 1 143 ? 2.223 -0.288 9.699 1.00 85.19 143 LEU A C 1
ATOM 1136 O O . LEU A 1 143 ? 1.046 -0.025 9.425 1.00 85.19 143 LEU A O 1
ATOM 1140 N N . SER A 1 144 ? 3.039 -0.909 8.853 1.00 90.69 144 SER A N 1
ATOM 1141 C CA . SER A 1 144 ? 2.594 -1.387 7.546 1.00 90.69 144 SER A CA 1
ATOM 1142 C C . SER A 1 144 ? 1.861 -2.707 7.650 1.00 90.69 144 SER A C 1
ATOM 1144 O O . SER A 1 144 ? 2.138 -3.529 8.527 1.00 90.69 144 SER A O 1
ATOM 1146 N N . ILE A 1 145 ? 0.922 -2.911 6.737 1.00 92.75 145 ILE A N 1
ATOM 1147 C CA . ILE A 1 145 ? 0.072 -4.099 6.698 1.00 92.75 145 ILE A CA 1
ATOM 1148 C C . ILE A 1 145 ? 0.263 -4.856 5.387 1.00 92.75 14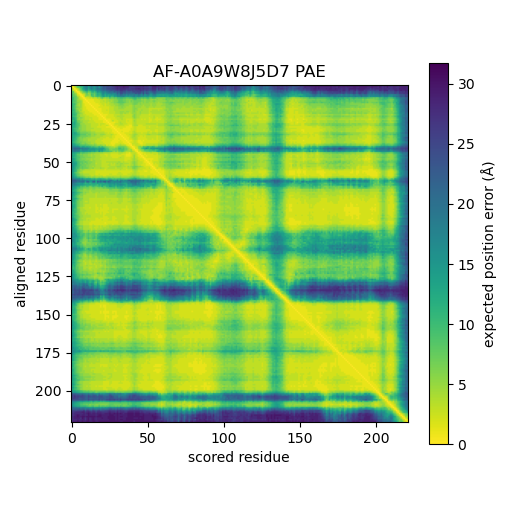5 ILE A C 1
ATOM 1150 O O . ILE A 1 145 ? 0.669 -4.262 4.391 1.00 92.75 145 ILE A O 1
ATOM 1154 N N . SER A 1 146 ? -0.041 -6.152 5.382 1.00 92.31 146 SER A N 1
ATOM 1155 C CA . SER A 1 146 ? -0.014 -6.937 4.151 1.00 92.31 146 SER A CA 1
ATOM 1156 C C . SER A 1 146 ? -1.204 -6.565 3.269 1.00 92.31 146 SER A C 1
ATOM 1158 O O . SER A 1 146 ? -2.258 -6.147 3.767 1.00 92.31 146 SER A O 1
ATOM 1160 N N . ALA A 1 147 ? -1.069 -6.746 1.956 1.00 92.44 147 ALA A N 1
ATOM 1161 C CA . ALA A 1 147 ? -2.189 -6.561 1.036 1.00 92.44 147 ALA A CA 1
ATOM 1162 C C . ALA A 1 147 ? -3.385 -7.472 1.335 1.00 92.44 147 ALA A C 1
ATOM 1164 O O . ALA A 1 147 ? -4.523 -7.038 1.162 1.00 92.44 147 ALA A O 1
ATOM 1165 N N . ASP A 1 148 ? -3.154 -8.677 1.858 1.00 91.94 148 ASP A N 1
ATOM 1166 C CA . ASP A 1 148 ? -4.229 -9.563 2.311 1.00 91.94 148 ASP A CA 1
ATOM 1167 C C . ASP A 1 148 ? -5.061 -8.906 3.423 1.00 91.94 148 ASP A C 1
ATOM 1169 O O . ASP A 1 148 ? -6.294 -8.905 3.370 1.00 91.94 148 ASP A O 1
ATOM 1173 N N . TYR A 1 149 ? -4.402 -8.321 4.431 1.00 94.50 149 TYR A N 1
ATOM 1174 C CA . TYR A 1 149 ? -5.105 -7.627 5.512 1.00 94.50 149 TYR A CA 1
ATOM 1175 C C . TYR A 1 149 ? -5.750 -6.331 5.026 1.00 94.50 149 TYR A C 1
ATOM 1177 O O . TYR A 1 149 ? -6.852 -5.992 5.459 1.00 94.50 149 TYR A O 1
ATOM 1185 N N . TYR A 1 150 ? -5.110 -5.627 4.089 1.00 95.50 150 TYR A N 1
ATOM 1186 C CA . TYR A 1 150 ? -5.716 -4.470 3.442 1.00 95.50 150 TYR A CA 1
ATOM 1187 C C . TYR A 1 150 ? -7.024 -4.846 2.751 1.00 95.50 150 TYR A C 1
ATOM 1189 O O . TYR A 1 150 ? -8.032 -4.214 3.030 1.00 95.50 150 TYR A O 1
ATOM 1197 N N . GLU A 1 151 ? -7.060 -5.880 1.911 1.00 95.50 151 GLU A N 1
ATOM 1198 C CA . GLU A 1 151 ? -8.288 -6.269 1.205 1.00 95.50 151 GLU A CA 1
ATOM 1199 C C . GLU A 1 151 ? -9.399 -6.690 2.183 1.00 95.50 151 GLU A C 1
ATOM 1201 O O . GLU A 1 151 ? -10.577 -6.435 1.937 1.00 95.50 151 GLU A O 1
ATOM 1206 N N . TYR A 1 152 ? -9.034 -7.243 3.345 1.00 96.06 152 TYR A N 1
ATOM 1207 C CA . TYR A 1 152 ? -9.979 -7.545 4.420 1.00 96.06 152 TYR A CA 1
ATOM 1208 C C . TYR A 1 152 ? -10.642 -6.296 5.026 1.00 96.06 152 TYR A C 1
ATOM 1210 O O . TYR A 1 152 ? -11.857 -6.281 5.230 1.00 96.06 152 TYR A O 1
ATOM 1218 N N . ILE A 1 153 ? -9.876 -5.234 5.304 1.00 95.94 153 ILE A N 1
ATOM 1219 C CA . ILE A 1 153 ? -10.402 -3.988 5.903 1.00 95.94 153 ILE A CA 1
ATOM 1220 C C . ILE A 1 153 ? -10.829 -2.935 4.865 1.00 95.94 153 ILE A C 1
ATOM 1222 O O . ILE A 1 153 ? -11.504 -1.957 5.202 1.00 95.94 153 ILE A O 1
ATOM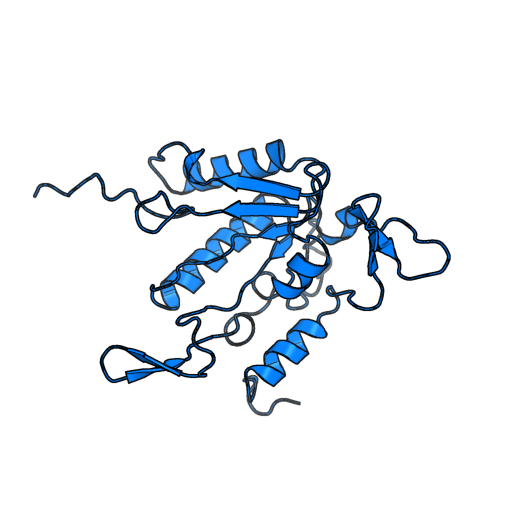 1226 N N . CYS A 1 154 ? -10.429 -3.108 3.611 1.00 96.50 154 CYS A N 1
ATOM 1227 C CA . CYS A 1 154 ? -10.615 -2.196 2.487 1.00 96.50 154 CYS A CA 1
ATOM 1228 C C . CYS A 1 154 ? -11.061 -2.947 1.217 1.00 96.50 154 CYS A C 1
ATOM 1230 O O . CYS A 1 154 ? -10.435 -2.769 0.169 1.00 96.50 154 CYS A O 1
ATOM 1232 N N . PRO A 1 155 ? -12.142 -3.748 1.258 1.00 95.56 155 PRO A N 1
ATOM 1233 C CA . PRO A 1 155 ? -12.571 -4.535 0.105 1.00 95.56 155 PRO A CA 1
ATOM 1234 C C . PRO A 1 155 ? -12.897 -3.651 -1.105 1.00 95.56 155 PRO A C 1
ATOM 1236 O O . PRO A 1 155 ? -13.277 -2.487 -0.966 1.00 95.56 155 PRO A O 1
ATOM 1239 N N . SER A 1 156 ? -12.784 -4.193 -2.315 1.00 93.19 156 SER A N 1
ATOM 1240 C CA . SER A 1 156 ? -13.119 -3.466 -3.556 1.00 93.19 156 SER A CA 1
ATOM 1241 C C . SER A 1 156 ? -14.582 -3.023 -3.659 1.00 93.19 156 SER A C 1
ATOM 1243 O O . SER A 1 156 ? -14.888 -2.061 -4.360 1.00 93.19 156 SER A O 1
ATOM 1245 N N . SER A 1 157 ? -15.480 -3.667 -2.910 1.00 93.06 157 SER A N 1
ATOM 1246 C CA . SER A 1 157 ? -16.894 -3.294 -2.782 1.00 93.06 157 SER A CA 1
ATOM 1247 C C . SER A 1 157 ? -17.149 -2.079 -1.880 1.00 93.06 157 SER A C 1
ATOM 1249 O O . SER A 1 157 ? -18.292 -1.635 -1.759 1.00 93.06 157 SER A O 1
ATOM 1251 N N . LEU A 1 158 ? -16.118 -1.546 -1.218 1.00 94.94 158 LEU A N 1
ATOM 1252 C CA . LEU A 1 158 ? -16.262 -0.446 -0.274 1.00 94.94 158 LEU A CA 1
ATOM 1253 C C . LEU A 1 158 ? -16.675 0.853 -0.984 1.00 94.94 158 LEU A C 1
ATOM 1255 O O . LEU A 1 158 ? -16.151 1.212 -2.036 1.00 94.94 158 LEU A O 1
ATOM 1259 N N . SER A 1 159 ? -17.593 1.599 -0.369 1.00 93.69 159 SER A N 1
ATOM 1260 C CA . SER A 1 159 ? -18.073 2.879 -0.901 1.00 93.69 159 SER A CA 1
ATOM 1261 C C . SER A 1 159 ? -16.948 3.910 -1.065 1.00 93.69 159 SER A C 1
ATOM 1263 O O . SER A 1 159 ? -16.006 3.963 -0.266 1.00 93.69 159 SER A O 1
ATOM 1265 N N . ALA A 1 160 ? -17.130 4.832 -2.021 1.00 93.56 160 ALA A N 1
ATOM 1266 C CA . ALA A 1 160 ? -16.271 5.998 -2.243 1.00 93.56 160 ALA A CA 1
ATOM 1267 C C . ALA A 1 160 ? -16.113 6.892 -0.997 1.00 93.56 160 ALA A C 1
ATOM 1269 O O . ALA A 1 160 ? -15.228 7.746 -0.931 1.00 93.56 160 ALA A O 1
ATOM 1270 N N . GLN A 1 161 ? -16.978 6.729 0.011 1.00 94.19 161 GLN A N 1
ATOM 1271 C CA . GLN A 1 161 ? -16.836 7.377 1.315 1.00 94.19 161 GLN A CA 1
ATOM 1272 C C . GLN A 1 161 ? -15.585 6.919 2.071 1.00 94.19 161 GLN A C 1
ATOM 1274 O O . GLN A 1 161 ? -14.961 7.757 2.716 1.00 94.19 161 GLN A O 1
ATOM 1279 N N . HIS A 1 162 ? -15.183 5.657 1.913 1.00 95.50 162 HIS A N 1
ATOM 1280 C CA . HIS A 1 162 ? -14.090 5.030 2.658 1.00 95.50 162 HIS A CA 1
ATOM 1281 C C . HIS A 1 162 ? -12.889 4.656 1.786 1.00 95.50 162 HIS A C 1
ATOM 1283 O O . HIS A 1 162 ? -11.762 4.699 2.281 1.00 95.50 162 HIS A O 1
ATOM 1289 N N . ARG A 1 163 ? -13.114 4.311 0.509 1.00 96.25 163 ARG A N 1
ATOM 1290 C CA . ARG A 1 163 ? -12.073 3.939 -0.462 1.00 96.25 163 ARG A CA 1
ATOM 1291 C C . ARG A 1 163 ? -12.013 4.930 -1.617 1.00 96.25 163 ARG A C 1
ATOM 1293 O O . ARG A 1 163 ? -13.044 5.355 -2.123 1.00 96.25 163 ARG A O 1
ATOM 1300 N N . ILE A 1 164 ? -10.808 5.281 -2.049 1.00 97.06 164 ILE A N 1
ATOM 1301 C CA . ILE A 1 164 ? -10.574 6.034 -3.281 1.00 97.06 164 ILE A CA 1
ATOM 1302 C C . ILE A 1 164 ? -9.481 5.357 -4.100 1.00 97.06 164 ILE A C 1
ATOM 1304 O O . ILE A 1 164 ? -8.477 4.902 -3.555 1.00 97.06 164 ILE A O 1
ATOM 1308 N N . VAL A 1 165 ? -9.702 5.310 -5.409 1.00 96.00 165 VAL A N 1
ATOM 1309 C CA . VAL A 1 165 ? -8.743 4.814 -6.391 1.00 96.00 165 VAL A CA 1
ATOM 1310 C C . VAL A 1 165 ? -8.244 6.009 -7.197 1.00 96.00 165 VAL A C 1
ATOM 1312 O O . VAL A 1 165 ? -9.045 6.778 -7.727 1.00 96.00 165 VAL A O 1
ATOM 1315 N N . LEU A 1 166 ? -6.931 6.193 -7.241 1.00 95.19 166 LEU A N 1
ATOM 1316 C CA . LEU A 1 166 ? -6.244 7.227 -8.004 1.00 95.19 166 LEU A CA 1
ATOM 1317 C C . LEU A 1 166 ? -5.563 6.567 -9.198 1.00 95.19 166 LEU A C 1
ATOM 1319 O O . LEU A 1 166 ? -4.898 5.549 -9.032 1.00 95.19 166 LEU A O 1
ATOM 1323 N N . SER A 1 167 ? -5.705 7.141 -10.389 1.00 92.50 167 SER A N 1
ATOM 1324 C CA . SER A 1 167 ? -4.993 6.647 -11.566 1.00 92.50 167 SER A CA 1
ATOM 1325 C C . SER A 1 167 ? -3.683 7.403 -11.747 1.00 92.50 167 SER A C 1
ATOM 1327 O O . SER A 1 167 ? -3.638 8.627 -11.615 1.00 92.50 167 SER A O 1
ATOM 1329 N N . VAL A 1 168 ? -2.621 6.688 -12.109 1.00 90.75 168 VAL A N 1
ATOM 1330 C CA . VAL A 1 168 ? -1.352 7.301 -12.540 1.00 90.75 168 VAL A CA 1
ATOM 1331 C C . VAL A 1 168 ? -1.492 8.154 -13.803 1.00 90.75 168 VAL A C 1
ATOM 1333 O O . VAL A 1 168 ? -0.704 9.075 -14.006 1.00 90.75 168 VAL A O 1
ATOM 1336 N N . ASN A 1 169 ? -2.520 7.917 -14.621 1.00 88.50 169 ASN A N 1
ATOM 1337 C CA . ASN A 1 169 ? -2.781 8.702 -15.828 1.00 88.50 169 ASN A CA 1
ATOM 1338 C C . ASN A 1 169 ? -3.242 10.135 -15.523 1.00 88.50 169 ASN A C 1
ATOM 1340 O O . ASN A 1 169 ? -3.067 11.021 -16.358 1.00 88.50 169 ASN A O 1
ATOM 1344 N N . ASP A 1 170 ? -3.764 10.382 -14.316 1.00 88.69 170 ASP A N 1
ATOM 1345 C CA . ASP A 1 170 ? -4.123 11.727 -13.854 1.00 88.69 170 ASP A CA 1
ATOM 1346 C C . ASP A 1 170 ? -2.885 12.575 -13.513 1.00 88.69 170 ASP A C 1
ATOM 1348 O O . ASP A 1 170 ? -2.999 13.783 -13.280 1.00 88.69 170 ASP A O 1
ATOM 1352 N N . ALA A 1 171 ? -1.705 11.953 -13.429 1.00 89.44 171 ALA A N 1
ATOM 1353 C CA . ALA A 1 171 ? -0.477 12.642 -13.083 1.00 89.44 171 ALA A CA 1
ATOM 1354 C C . ALA A 1 171 ? 0.094 13.410 -14.292 1.00 89.44 171 ALA A C 1
ATOM 1356 O O . ALA A 1 171 ? 0.185 12.870 -15.408 1.00 89.44 171 ALA A O 1
ATOM 1357 N N . PRO A 1 172 ? 0.529 14.670 -14.096 1.00 90.25 172 PRO A N 1
ATOM 1358 C CA . PRO A 1 172 ? 1.257 15.400 -15.122 1.00 90.25 172 PRO A CA 1
ATOM 1359 C C . PRO A 1 172 ? 2.608 14.727 -15.404 1.00 90.25 172 PRO A C 1
ATOM 1361 O O . PRO A 1 172 ? 3.042 13.815 -14.705 1.00 90.25 172 PRO A O 1
ATOM 1364 N N . THR A 1 173 ? 3.283 15.161 -16.462 1.00 87.56 173 THR A N 1
ATOM 1365 C CA . THR A 1 173 ? 4.670 14.751 -16.706 1.00 87.56 173 THR A CA 1
ATOM 1366 C C . THR A 1 173 ? 5.599 15.575 -15.815 1.00 87.56 173 THR A C 1
ATOM 1368 O O . THR A 1 173 ? 5.418 16.786 -15.689 1.00 87.56 173 THR A O 1
ATOM 1371 N N . PHE A 1 174 ? 6.586 14.925 -15.201 1.00 86.25 174 PHE A N 1
ATOM 1372 C CA . PHE A 1 174 ? 7.514 15.555 -14.263 1.00 86.25 174 PHE A CA 1
ATOM 1373 C C . PHE A 1 174 ? 8.917 15.664 -14.863 1.00 86.25 174 PHE A C 1
ATOM 1375 O O . PHE A 1 174 ? 9.354 14.783 -15.600 1.00 86.25 174 PHE A O 1
ATOM 1382 N N . SER A 1 175 ? 9.627 16.743 -14.531 1.00 84.81 175 SER A N 1
ATOM 1383 C CA . SER A 1 175 ? 11.036 16.943 -14.897 1.00 84.81 175 SER A CA 1
ATOM 1384 C C . SER A 1 175 ? 12.002 16.164 -14.006 1.00 84.81 175 SER A C 1
ATOM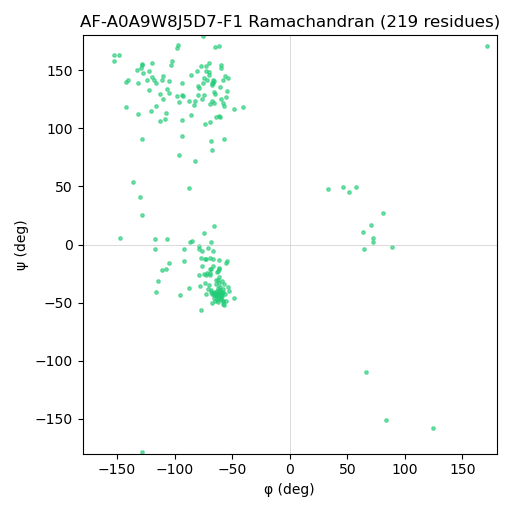 1386 O O . SER A 1 175 ? 13.118 15.867 -14.422 1.00 84.81 175 SER A O 1
ATOM 1388 N N . ASP A 1 176 ? 11.591 15.871 -12.773 1.00 88.44 176 ASP A N 1
ATOM 1389 C CA . ASP A 1 176 ? 12.412 15.238 -11.749 1.00 88.44 176 ASP A CA 1
ATOM 1390 C C . ASP A 1 176 ? 11.549 14.451 -10.747 1.00 88.44 176 ASP A C 1
ATOM 1392 O O . ASP A 1 176 ? 10.356 14.717 -10.566 1.00 88.44 176 ASP A O 1
ATOM 1396 N N . GLY A 1 177 ? 12.176 13.486 -10.072 1.00 87.06 177 GLY A N 1
ATOM 1397 C CA . GLY A 1 177 ? 11.497 12.603 -9.123 1.00 87.06 177 GLY A CA 1
ATOM 1398 C C . GLY A 1 177 ? 11.038 13.288 -7.832 1.00 87.06 177 GLY A C 1
ATOM 1399 O O . GLY A 1 177 ? 10.082 12.822 -7.214 1.00 87.06 177 GLY A O 1
ATOM 1400 N N . ALA A 1 178 ? 11.658 14.401 -7.419 1.00 91.94 178 ALA A N 1
ATOM 1401 C CA . ALA A 1 178 ? 11.241 15.111 -6.209 1.00 91.94 178 ALA A CA 1
ATOM 1402 C C . ALA A 1 178 ? 9.912 15.843 -6.442 1.00 91.94 178 ALA A C 1
ATOM 1404 O O . ALA A 1 178 ? 9.001 15.741 -5.619 1.00 91.94 178 ALA A O 1
ATOM 1405 N N . SER A 1 179 ? 9.764 16.494 -7.599 1.00 93.50 179 SER A N 1
ATOM 1406 C CA . SER A 1 179 ? 8.505 17.099 -8.043 1.00 93.50 179 SER A CA 1
ATOM 1407 C C . SER A 1 179 ? 7.385 16.059 -8.169 1.00 93.50 179 SER A C 1
ATOM 1409 O O . SER A 1 179 ? 6.263 16.302 -7.723 1.00 93.50 179 SER A O 1
ATOM 1411 N N . GLN A 1 180 ? 7.695 14.876 -8.711 1.00 93.56 180 GLN A N 1
ATOM 1412 C CA . GLN A 1 180 ? 6.758 13.750 -8.795 1.00 93.56 180 GLN A CA 1
ATOM 1413 C C . GLN A 1 180 ? 6.316 13.256 -7.414 1.00 93.56 180 GLN A C 1
ATOM 1415 O O . GLN A 1 180 ? 5.118 13.130 -7.157 1.00 93.56 180 GLN A O 1
ATOM 1420 N N . MET A 1 181 ? 7.271 13.016 -6.510 1.00 94.94 181 MET A N 1
ATOM 1421 C CA . MET A 1 181 ? 6.996 12.586 -5.137 1.00 94.94 181 MET A CA 1
ATOM 1422 C C . MET A 1 181 ? 6.107 13.600 -4.411 1.00 94.94 181 MET A C 1
ATOM 1424 O O . MET A 1 181 ? 5.084 13.229 -3.838 1.00 94.94 181 MET A O 1
ATOM 1428 N N . GLN A 1 182 ? 6.451 14.888 -4.483 1.00 95.81 182 GLN A N 1
ATOM 1429 C CA . GLN A 1 182 ? 5.695 15.950 -3.824 1.00 95.81 182 GLN A CA 1
ATOM 1430 C C . GLN A 1 182 ? 4.264 16.058 -4.371 1.00 95.81 182 GLN A C 1
ATOM 1432 O O . GLN A 1 182 ? 3.314 16.137 -3.591 1.00 95.81 182 GLN A O 1
ATOM 1437 N N . TRP A 1 183 ? 4.086 15.979 -5.693 1.00 95.94 183 TRP A N 1
ATOM 1438 C CA . TRP A 1 183 ? 2.758 15.992 -6.305 1.00 95.94 183 TRP A CA 1
ATOM 1439 C C . TRP A 1 183 ? 1.886 14.837 -5.807 1.00 95.94 183 TRP A C 1
ATOM 1441 O O . TRP A 1 183 ? 0.728 15.049 -5.441 1.00 95.94 183 TRP A O 1
ATOM 1451 N N . TRP A 1 184 ? 2.442 13.623 -5.732 1.00 96.81 184 TRP A N 1
ATOM 1452 C CA . TRP A 1 184 ? 1.715 12.468 -5.209 1.00 96.81 184 TRP A CA 1
ATOM 1453 C C . TRP A 1 184 ? 1.372 12.622 -3.730 1.00 96.81 184 TRP A C 1
ATOM 1455 O O . TRP A 1 184 ? 0.239 12.332 -3.346 1.00 96.81 184 TRP A O 1
ATOM 1465 N N . VAL A 1 185 ? 2.288 13.140 -2.906 1.00 97.38 185 VAL A N 1
ATOM 1466 C CA . VAL A 1 185 ? 2.010 13.449 -1.493 1.00 97.38 185 VAL A CA 1
ATOM 1467 C C . VAL A 1 185 ? 0.808 14.387 -1.372 1.00 97.38 185 VAL A C 1
ATOM 1469 O O . VAL A 1 185 ? -0.121 14.102 -0.608 1.00 97.38 185 VAL A O 1
ATOM 1472 N N . ASP A 1 186 ? 0.783 15.468 -2.148 1.00 97.38 186 ASP A N 1
ATOM 1473 C CA . ASP A 1 186 ? -0.288 16.465 -2.100 1.00 97.38 186 ASP A CA 1
ATOM 1474 C C . ASP A 1 186 ? -1.612 15.904 -2.631 1.00 97.38 186 ASP A C 1
ATOM 1476 O O . ASP A 1 186 ? -2.675 16.099 -2.022 1.00 97.38 186 ASP A O 1
ATOM 1480 N N . ARG A 1 187 ? -1.556 15.128 -3.720 1.00 97.00 187 ARG A N 1
ATOM 1481 C CA . ARG A 1 187 ? -2.711 14.446 -4.311 1.00 97.00 187 ARG A CA 1
ATOM 1482 C C . ARG A 1 187 ? -3.330 13.451 -3.333 1.00 97.00 187 ARG A C 1
ATOM 1484 O O . ARG A 1 187 ? -4.543 13.486 -3.136 1.00 97.00 187 ARG A O 1
ATOM 1491 N N . ILE A 1 188 ? -2.520 12.618 -2.680 1.00 97.62 188 ILE A N 1
ATOM 1492 C CA . ILE A 1 188 ? -2.964 11.615 -1.700 1.00 97.62 188 ILE A CA 1
ATOM 1493 C C . ILE A 1 188 ? -3.547 12.282 -0.452 1.00 97.62 188 ILE A C 1
ATOM 1495 O O . ILE A 1 188 ? -4.593 11.855 0.045 1.00 97.62 188 ILE A O 1
ATOM 1499 N N . LYS A 1 189 ? -2.905 13.341 0.058 1.00 96.44 189 LYS A N 1
ATOM 1500 C CA . LYS A 1 189 ? -3.411 14.097 1.216 1.00 96.44 189 LYS A CA 1
ATOM 1501 C C . LYS A 1 189 ? -4.750 14.763 0.914 1.00 96.44 189 LYS A C 1
ATOM 1503 O O . LYS A 1 189 ? -5.642 14.747 1.759 1.00 96.44 189 LYS A O 1
ATOM 1508 N N . THR A 1 190 ? -4.904 15.311 -0.288 1.00 96.88 190 THR A N 1
ATOM 1509 C CA . THR A 1 190 ? -6.114 16.036 -0.691 1.00 96.88 190 THR A CA 1
ATOM 1510 C C . THR A 1 190 ? -7.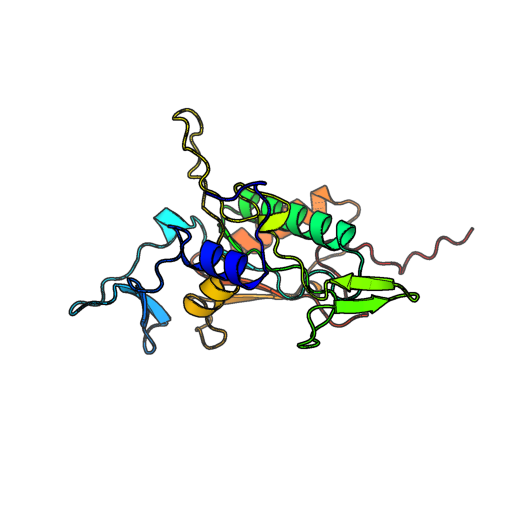257 15.088 -1.029 1.00 96.88 190 THR A C 1
ATOM 1512 O O . THR A 1 190 ? -8.325 15.164 -0.425 1.00 96.88 190 THR A O 1
ATOM 1515 N N . ALA A 1 191 ? -7.034 14.167 -1.967 1.00 96.38 191 ALA A N 1
ATOM 1516 C CA . ALA A 1 191 ? -8.065 13.261 -2.465 1.00 96.38 191 ALA A CA 1
ATOM 1517 C C . ALA A 1 191 ? -8.420 12.166 -1.445 1.00 96.38 191 ALA A C 1
ATOM 1519 O O . ALA A 1 191 ? -9.575 11.762 -1.333 1.00 96.38 191 ALA A O 1
ATOM 1520 N N . GLY A 1 192 ? -7.438 11.717 -0.659 1.00 95.81 192 GLY A N 1
ATOM 1521 C CA . GLY A 1 192 ? -7.625 10.710 0.380 1.00 95.81 192 GLY A CA 1
ATOM 1522 C C . GLY A 1 192 ? -8.106 11.265 1.723 1.00 95.81 192 GLY A C 1
ATOM 1523 O O . GLY A 1 192 ? -8.199 10.502 2.686 1.00 95.81 192 GLY A O 1
ATOM 1524 N N . LYS A 1 193 ? -8.383 12.568 1.854 1.00 95.69 193 LYS A N 1
ATOM 1525 C CA . LYS A 1 193 ? -8.794 13.158 3.136 1.00 95.69 193 LYS A CA 1
ATOM 1526 C C . LYS A 1 193 ? -10.060 12.475 3.672 1.00 95.69 193 LYS A C 1
ATOM 1528 O O . LYS A 1 193 ? -11.095 12.457 3.010 1.00 95.69 193 LYS A O 1
ATOM 1533 N N . GLY A 1 194 ? -9.968 11.918 4.881 1.00 94.25 194 GLY A N 1
ATOM 1534 C CA . GLY A 1 194 ? -11.057 11.167 5.520 1.00 94.25 194 GLY A CA 1
ATOM 1535 C C . GLY A 1 194 ? -11.324 9.785 4.912 1.00 94.25 194 GLY A C 1
ATOM 1536 O O . GLY A 1 194 ? -12.286 9.134 5.306 1.00 94.25 194 GLY A O 1
ATOM 1537 N N . LYS A 1 195 ? -10.497 9.328 3.962 1.00 96.25 195 LYS A N 1
ATOM 1538 C CA . LYS A 1 195 ? -10.590 7.999 3.347 1.00 96.25 195 LYS A CA 1
ATOM 1539 C C . LYS A 1 195 ? -9.639 7.041 4.047 1.00 96.25 195 LYS A C 1
ATOM 1541 O O . LYS A 1 195 ? -8.425 7.264 4.049 1.00 96.25 195 LYS A O 1
ATOM 1546 N N . ARG A 1 196 ? -10.198 5.949 4.575 1.00 95.75 196 ARG A N 1
ATOM 1547 C CA . ARG A 1 196 ? -9.429 4.851 5.172 1.00 95.75 196 ARG A CA 1
ATOM 1548 C C . ARG A 1 196 ? -8.510 4.204 4.139 1.00 95.75 196 ARG A C 1
ATOM 1550 O O . ARG A 1 196 ? -7.374 3.883 4.465 1.00 95.75 196 ARG A O 1
ATOM 1557 N N . CYS A 1 197 ? -8.979 4.038 2.907 1.00 97.44 197 CYS A N 1
ATOM 1558 C CA . CYS A 1 197 ? -8.316 3.230 1.892 1.00 97.44 197 CYS A CA 1
ATOM 1559 C C . CYS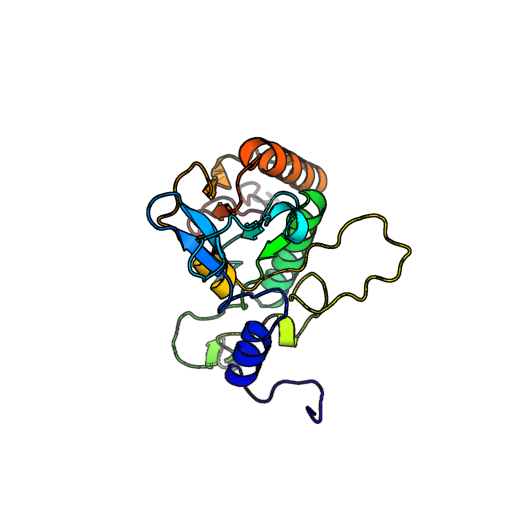 A 1 197 ? -7.981 4.093 0.671 1.00 97.44 197 CYS A C 1
ATOM 1561 O O . CYS A 1 197 ? -8.883 4.589 -0.005 1.00 97.44 197 CYS A O 1
ATOM 1563 N N . VAL A 1 198 ? -6.695 4.279 0.380 1.00 97.56 198 VAL A N 1
ATOM 1564 C CA . VAL A 1 198 ? -6.231 4.893 -0.869 1.00 97.56 198 VAL A CA 1
ATOM 1565 C C . VAL A 1 198 ? -5.504 3.833 -1.673 1.00 97.56 198 VAL A C 1
ATOM 1567 O O . VAL A 1 198 ? -4.619 3.152 -1.153 1.00 97.56 198 VAL A O 1
ATOM 1570 N N . GLU A 1 199 ? -5.888 3.696 -2.932 1.00 96.19 199 GLU A N 1
ATOM 1571 C CA . GLU A 1 199 ? -5.239 2.812 -3.890 1.00 96.19 199 GLU A CA 1
ATOM 1572 C C . GLU A 1 199 ? -4.762 3.638 -5.082 1.00 96.19 199 GLU A C 1
ATOM 1574 O O . GLU A 1 199 ? -5.518 4.466 -5.587 1.00 96.19 199 GLU A O 1
ATOM 1579 N N . ILE A 1 200 ? -3.518 3.448 -5.517 1.00 94.88 200 ILE A N 1
ATOM 1580 C CA . ILE A 1 200 ? -3.017 4.034 -6.763 1.00 94.88 200 ILE A CA 1
ATOM 1581 C C . ILE A 1 200 ? -2.894 2.912 -7.776 1.00 94.88 200 ILE A C 1
ATOM 1583 O O . ILE A 1 200 ? -2.069 2.022 -7.602 1.00 94.88 200 ILE A O 1
ATOM 1587 N N . VAL A 1 201 ? -3.717 2.950 -8.815 1.00 91.12 201 VAL A N 1
ATOM 1588 C CA . VAL A 1 201 ? -3.685 1.950 -9.878 1.00 91.12 201 VAL A CA 1
ATOM 1589 C C . VAL A 1 201 ? -2.800 2.431 -11.011 1.00 91.12 201 VAL A C 1
ATOM 1591 O O . VAL A 1 201 ? -2.943 3.555 -11.510 1.00 91.12 201 VAL A O 1
ATOM 1594 N N . GLU A 1 202 ? -1.879 1.560 -11.401 1.00 84.12 202 GLU A N 1
ATOM 1595 C CA . GLU A 1 202 ? -1.139 1.720 -12.638 1.00 84.12 202 GLU A CA 1
ATOM 1596 C C . GLU A 1 202 ? -2.000 1.314 -13.831 1.00 84.12 202 GLU A C 1
ATOM 1598 O O . GLU A 1 202 ? -2.933 0.515 -13.713 1.00 84.12 202 GLU A O 1
ATOM 1603 N N . GLY A 1 203 ? -1.684 1.907 -14.972 1.00 67.69 203 GLY A N 1
ATOM 1604 C CA . GLY A 1 203 ? -2.298 1.571 -16.239 1.00 67.69 203 GLY A CA 1
ATOM 1605 C C . GLY A 1 203 ? -1.807 0.256 -16.849 1.00 67.69 203 GLY A C 1
ATOM 1606 O O . GLY A 1 203 ? -0.923 -0.408 -16.301 1.00 67.69 203 GLY A O 1
ATOM 1607 N N . ASP A 1 204 ? -2.349 -0.116 -18.013 1.00 62.34 204 ASP A N 1
ATOM 1608 C CA . ASP A 1 204 ? -1.866 -1.274 -18.780 1.00 62.34 204 ASP A CA 1
ATOM 1609 C C . ASP A 1 204 ? -0.395 -1.102 -19.225 1.00 62.34 204 ASP A C 1
ATOM 1611 O O . ASP A 1 204 ? 0.197 -0.036 -19.108 1.00 62.34 204 ASP A O 1
ATOM 1615 N N . ALA A 1 205 ? 0.234 -2.156 -19.760 1.00 53.72 205 ALA A N 1
ATOM 1616 C CA . ALA A 1 205 ? 1.684 -2.232 -20.015 1.00 53.72 205 ALA A CA 1
ATOM 1617 C C . ALA A 1 205 ? 2.314 -1.094 -20.864 1.00 53.72 205 ALA A C 1
ATOM 1619 O O . ALA A 1 205 ? 3.538 -0.971 -20.866 1.00 53.72 205 ALA A O 1
ATOM 1620 N N . ASN A 1 206 ? 1.506 -0.279 -21.554 1.00 53.62 206 ASN A N 1
ATOM 1621 C CA . ASN A 1 206 ? 1.925 0.883 -22.353 1.00 53.62 206 ASN A CA 1
ATOM 1622 C C . ASN A 1 206 ? 1.595 2.241 -21.698 1.00 53.62 206 ASN A C 1
ATOM 1624 O O . ASN A 1 206 ? 1.756 3.281 -22.334 1.00 53.62 206 ASN A O 1
ATOM 1628 N N . GLU A 1 207 ? 1.080 2.242 -20.474 1.00 64.81 207 GLU A N 1
ATOM 1629 C CA . GLU A 1 207 ? 0.644 3.437 -19.760 1.00 64.81 207 GLU A CA 1
ATOM 1630 C C . GLU A 1 207 ? 1.713 3.934 -18.781 1.00 64.81 207 GLU A C 1
ATOM 1632 O O . GLU A 1 207 ? 2.727 3.275 -18.516 1.00 64.81 207 GLU A O 1
ATOM 1637 N N . LYS A 1 208 ? 1.488 5.141 -18.251 1.00 74.06 208 LYS A N 1
ATOM 1638 C CA . LYS A 1 208 ? 2.370 5.753 -17.259 1.00 74.06 208 LYS A CA 1
ATOM 1639 C C . LYS A 1 208 ? 2.522 4.831 -16.050 1.00 74.06 208 LYS A C 1
ATOM 1641 O O . LYS A 1 208 ? 1.575 4.175 -15.627 1.00 74.06 208 LYS A O 1
ATOM 1646 N N . ARG A 1 209 ? 3.716 4.826 -15.462 1.00 80.31 209 ARG A N 1
ATOM 1647 C CA . ARG A 1 209 ? 4.009 4.154 -14.188 1.00 80.31 209 ARG A CA 1
ATOM 1648 C C . ARG A 1 209 ? 4.089 5.174 -13.068 1.00 80.31 209 ARG A C 1
ATOM 1650 O O . ARG A 1 209 ? 4.437 6.331 -13.316 1.00 80.31 209 ARG A O 1
ATOM 1657 N N . LEU A 1 210 ? 3.833 4.742 -11.836 1.00 85.56 210 LEU A N 1
ATOM 1658 C CA . LEU A 1 210 ? 3.885 5.607 -10.661 1.00 85.56 210 LEU A CA 1
ATOM 1659 C C . LEU A 1 210 ? 5.263 6.255 -10.497 1.00 85.56 210 LEU A C 1
ATOM 1661 O O . LEU A 1 210 ? 5.328 7.448 -10.206 1.00 85.56 210 LEU A O 1
ATOM 1665 N N . PHE A 1 211 ? 6.331 5.488 -10.739 1.00 83.62 211 PHE A N 1
ATOM 1666 C CA . PHE A 1 211 ? 7.732 5.930 -10.717 1.00 83.62 211 PHE A CA 1
ATOM 1667 C C . PHE A 1 211 ? 8.505 5.505 -11.979 1.00 83.62 211 PHE A C 1
ATOM 1669 O O . PHE A 1 211 ? 9.654 5.078 -11.905 1.00 83.62 211 PHE A O 1
ATOM 1676 N N . GLY A 1 212 ? 7.880 5.604 -13.155 1.00 70.94 212 GLY A N 1
ATOM 1677 C CA . GLY A 1 212 ? 8.552 5.345 -14.434 1.00 70.94 212 GLY A CA 1
ATOM 1678 C C . GLY A 1 212 ? 8.930 6.617 -15.177 1.00 70.94 212 GLY A C 1
ATOM 1679 O O . GLY A 1 212 ? 8.328 7.674 -14.991 1.00 70.94 212 GLY A O 1
ATOM 1680 N N . HIS A 1 213 ? 9.914 6.494 -16.064 1.00 55.34 213 HIS A N 1
ATOM 1681 C CA . HIS A 1 213 ? 10.239 7.542 -17.021 1.00 55.34 213 HIS A CA 1
ATOM 1682 C C . HIS A 1 213 ? 9.472 7.295 -18.325 1.00 55.34 213 HIS A C 1
ATOM 1684 O O . HIS A 1 213 ? 9.535 6.195 -18.878 1.00 55.34 213 HIS A O 1
ATOM 1690 N N . ASP A 1 214 ? 8.747 8.304 -18.815 1.00 51.25 214 ASP A N 1
ATOM 1691 C CA . ASP A 1 214 ? 8.102 8.249 -20.129 1.00 51.25 214 ASP A CA 1
ATOM 1692 C C . ASP A 1 214 ? 9.197 8.147 -21.203 1.00 51.25 214 ASP A C 1
ATOM 1694 O O . ASP A 1 214 ? 9.953 9.087 -21.455 1.00 51.25 214 ASP A O 1
ATOM 1698 N N . SER A 1 215 ? 9.308 6.980 -21.836 1.00 41.56 215 SER A N 1
ATOM 1699 C CA . SER A 1 215 ? 10.316 6.701 -22.869 1.00 41.56 215 SER A CA 1
ATOM 1700 C C . SER A 1 215 ? 10.013 7.366 -24.219 1.00 41.56 215 SER A C 1
ATOM 1702 O O . SER A 1 215 ? 10.717 7.125 -25.197 1.00 41.56 215 SER A O 1
ATOM 1704 N N . SER A 1 216 ? 9.025 8.268 -24.291 1.00 34.75 216 SER A N 1
ATOM 1705 C CA . SER A 1 216 ? 8.741 9.045 -25.505 1.00 34.75 216 SER A CA 1
ATOM 1706 C C . SER A 1 216 ? 9.851 10.034 -25.874 1.00 34.75 216 SER A C 1
ATOM 1708 O O . SER A 1 216 ? 9.793 10.642 -26.940 1.00 34.75 216 SER A O 1
ATOM 1710 N N . THR A 1 217 ? 10.879 10.185 -25.037 1.00 33.91 217 THR A N 1
ATOM 1711 C CA . THR A 1 217 ? 12.130 10.833 -25.438 1.00 33.91 217 THR A CA 1
ATOM 1712 C C . THR A 1 217 ? 13.124 9.749 -25.839 1.00 33.91 217 THR A C 1
ATOM 1714 O O . THR A 1 217 ? 14.033 9.399 -25.090 1.00 33.91 217 THR A O 1
ATOM 1717 N N . THR A 1 218 ? 12.948 9.189 -27.039 1.00 31.50 218 THR A N 1
ATOM 1718 C CA . THR A 1 218 ? 14.061 8.550 -27.744 1.00 31.50 218 THR A CA 1
ATOM 1719 C C . THR A 1 218 ? 15.233 9.521 -27.717 1.00 31.50 218 THR A C 1
ATOM 1721 O O . THR A 1 218 ? 15.139 10.616 -28.272 1.00 31.50 218 THR A O 1
ATOM 1724 N N . LEU A 1 219 ? 16.321 9.126 -27.055 1.00 29.75 219 LEU A N 1
ATOM 1725 C CA . LEU A 1 219 ? 17.639 9.708 -27.256 1.00 29.75 219 LEU A CA 1
ATOM 1726 C C . LEU A 1 219 ? 17.974 9.546 -28.741 1.00 29.75 219 LEU A C 1
ATOM 1728 O O . LEU A 1 219 ? 18.488 8.514 -29.166 1.00 29.75 219 LEU A O 1
ATOM 1732 N N . SER A 1 220 ? 17.622 10.546 -29.542 1.00 31.97 220 SER A N 1
ATOM 1733 C CA . SER A 1 220 ? 18.228 10.766 -30.844 1.00 31.97 220 SER A CA 1
ATOM 1734 C C . SER A 1 220 ? 19.672 11.185 -30.584 1.00 31.97 220 SER A C 1
ATOM 1736 O O . SER A 1 220 ? 19.952 12.364 -30.356 1.00 31.97 220 SER A O 1
ATOM 1738 N N . LEU A 1 221 ? 20.540 10.174 -30.505 1.00 34.75 221 LEU A N 1
ATOM 1739 C CA . LEU A 1 221 ? 21.968 10.295 -30.781 1.00 34.75 221 LEU A CA 1
ATOM 1740 C C . LEU A 1 221 ? 22.178 10.478 -32.286 1.00 34.75 221 LEU A C 1
ATOM 1742 O O . LEU A 1 221 ? 21.457 9.806 -33.061 1.00 34.75 221 LEU A O 1
#

Nearest PDB structures (foldseek):
  3thw-assembly1_A  TM=3.738E-01  e=8.356E+00  Homo sapiens
  8rz7-assembly1_B  TM=2.798E-01  e=4.401E+00  Homo sapiens
  8kab-assembly1_h  TM=3.004E-01  e=7.350E+00  Mycolicibacterium smegmatis MC2 155
  2o8f-assembly1_A  TM=3.415E-01  e=8.356E+00  Homo sapiens

Foldseek 3Di:
DDPPLADPDPVSVVVVQCVQPLQPPQFWAQDPVARFIFGPDPPGHGDPCCLQFPLAEEAEPDQPAQDDPVSSVVVLVLQLVLSVLLSGQYAEEWDANDPDPDQWDQDPNDTDGRTHQPSSPDDDSSRQHDDPPPVPDPRPSRGHHYVVSCCRSPPPPRDLQAEDEAEPQPDDADPDVVVLSVVSSVCCNVSSGNHNYYYYYYDPPQGDDSPDDDCPPDPPD

Solvent-accessible surface area (backbone atoms only — not comparable to full-atom values): 13057 Å² total; per-residue (Å²): 136,67,95,72,82,59,70,93,42,73,66,57,45,55,50,53,58,62,66,30,88,88,51,52,73,87,47,43,46,52,40,89,89,78,57,45,47,19,36,65,59,101,75,51,49,75,57,70,54,49,84,53,19,50,53,15,38,36,35,59,71,74,64,58,63,77,54,57,69,66,57,41,51,54,49,52,52,51,51,34,50,47,17,53,76,39,43,23,8,26,40,35,65,61,47,46,60,44,91,61,92,50,71,55,39,82,53,94,94,36,84,39,63,10,57,46,60,46,60,80,79,42,67,30,60,68,41,38,37,87,68,80,81,61,97,80,65,94,61,88,79,36,63,19,42,48,48,70,57,44,45,62,74,50,41,92,86,48,49,76,74,39,32,46,79,42,55,37,78,78,54,77,91,66,96,47,70,65,64,46,52,51,50,50,29,52,48,49,46,62,76,29,59,83,14,50,28,33,35,43,43,60,56,63,100,89,49,56,49,90,90,56,78,80,69,86,66,69,81,83,122

Mean predicted aligned error: 8.35 Å

Radius of gyration: 18.55 Å; Cα contacts (8 Å, |Δi|>4): 332; chains: 1; bounding box: 46×40×54 Å

Secondary structure (DSSP, 8-state):
--TTSS-SSHHHHHHHHHT-TT--TTTEEE-TTT--EEESSTT-PBP-HHHHHBT-EEE-TTTTTTS-HHHHHHHHHHHHHHHHHTTBEEEE--EES--SSSSEEEETTEEEESEE-GGGT--GGGGT------TT--S--PPPEEHHHHHHHS-TT--TTTEEEEEGGGSPP-SSHHHHHHHHHHHHHHHTTT-SEEEEE--STTSPPTT---TTS----